Protein AF-A0A516GTL5-F1 (afdb_monomer)

Organism: NCBI:txid2594004

Sequence (194 aa):
MQDFNGARWYKCDLHLHTRASKCFQDREVTAQQWVDRAIEQGLDCVAVTDHNSPNGIEEIQEVAKETNLTIFPGVEITCDSSKIHLLVLFDPSKSATDVGDFLIQCEIKRDDFGAQEAKTDKSINEIADIAFKNQGIVIPAHIDEFNGLESIGNQNLIDFYKRVDINAVQVVHKAFYFMRMNLPMLILKQFYLI

Nearest PDB structures (foldseek):
  3e0f-assembly1_A  TM=6.309E-01  e=1.440E-07  Bifidobacterium adolescentis ATCC 15703
  3f2b-assembly1_A  TM=7.413E-01  e=2.075E-06  Geobacillus kaustophilus
  3f2d-assembly1_A  TM=7.183E-01  e=3.237E-06  Geobacillus kaustophilus
  2yb4-assembly1_A  TM=6.584E-01  e=9.087E-07  Chromobacterium violaceum
  4iqj-assembly1_C  TM=6.343E-01  e=1.209E-04  Thermus aquaticus

Structure (mmCIF, N/CA/C/O backbone):
data_AF-A0A516GTL5-F1
#
_entry.id   AF-A0A516GTL5-F1
#
loop_
_atom_site.group_PDB
_atom_site.id
_atom_site.type_symbol
_atom_site.label_atom_id
_atom_site.label_alt_id
_atom_site.label_comp_id
_atom_site.label_asym_id
_atom_site.label_entity_id
_atom_site.label_seq_id
_atom_site.pdbx_PDB_ins_code
_atom_site.Cartn_x
_atom_site.Cartn_y
_atom_site.Cartn_z
_atom_site.occupancy
_atom_site.B_iso_or_equiv
_atom_site.auth_seq_id
_atom_site.auth_comp_id
_atom_site.auth_asym_id
_atom_site.auth_atom_id
_atom_site.pdbx_PDB_model_num
ATOM 1 N N . MET A 1 1 ? -12.428 -12.134 22.834 1.00 46.34 1 MET A N 1
ATOM 2 C CA . MET A 1 1 ? -11.770 -12.995 21.829 1.00 46.34 1 MET A CA 1
ATOM 3 C C . MET A 1 1 ? -12.777 -14.048 21.413 1.00 46.34 1 MET A C 1
ATOM 5 O O . MET A 1 1 ? -13.337 -14.684 22.294 1.00 46.34 1 MET A O 1
ATOM 9 N N . GLN A 1 2 ? -13.111 -14.139 20.126 1.00 52.72 2 GLN A N 1
ATOM 10 C CA . GLN A 1 2 ? -13.977 -15.209 19.624 1.00 52.72 2 GLN A CA 1
ATOM 11 C C . GLN A 1 2 ? -13.113 -16.431 19.300 1.00 52.72 2 GLN A C 1
ATOM 13 O O . GLN A 1 2 ? -12.182 -16.324 18.505 1.00 52.72 2 GLN A O 1
ATOM 18 N N . ASP A 1 3 ? -13.434 -17.558 19.934 1.00 59.38 3 ASP A N 1
ATOM 19 C CA . ASP A 1 3 ? -12.828 -18.865 19.685 1.00 59.38 3 ASP A CA 1
ATOM 20 C C . ASP A 1 3 ? -13.405 -19.460 18.398 1.00 59.38 3 ASP A C 1
ATOM 22 O O . ASP A 1 3 ? -14.598 -19.761 18.316 1.00 59.38 3 ASP A O 1
ATOM 26 N N . PHE A 1 4 ? -12.561 -19.648 17.386 1.00 59.09 4 PHE A N 1
ATOM 27 C CA . PHE A 1 4 ? -12.933 -20.345 16.158 1.00 59.09 4 PHE A CA 1
ATOM 28 C C . PHE A 1 4 ? -12.124 -21.636 16.038 1.00 59.09 4 PHE A C 1
ATOM 30 O O . PHE A 1 4 ? -10.899 -21.619 16.127 1.00 59.09 4 PHE A O 1
ATOM 37 N N . ASN A 1 5 ? -12.805 -22.754 15.783 1.00 68.94 5 ASN A N 1
ATOM 38 C CA . ASN A 1 5 ? -12.166 -24.022 15.436 1.00 68.94 5 ASN A CA 1
ATOM 39 C C . ASN A 1 5 ? -12.103 -24.149 13.904 1.00 68.94 5 ASN A C 1
ATOM 41 O O . ASN A 1 5 ? -13.094 -24.524 13.281 1.00 68.94 5 ASN A O 1
ATOM 45 N N . GLY A 1 6 ? -10.950 -23.836 13.301 1.00 75.00 6 GLY A N 1
ATOM 46 C CA . GLY A 1 6 ? -10.690 -24.002 11.860 1.00 75.00 6 GLY A CA 1
ATOM 47 C C . GLY A 1 6 ? -10.387 -22.700 11.106 1.00 75.00 6 GLY A C 1
ATOM 48 O O . GLY A 1 6 ? -10.102 -21.670 11.711 1.00 75.00 6 GLY A O 1
ATOM 49 N N . ALA A 1 7 ? -10.418 -22.752 9.769 1.00 77.31 7 ALA A N 1
ATOM 50 C CA . ALA A 1 7 ? -10.183 -21.584 8.918 1.00 77.31 7 ALA A CA 1
ATOM 51 C C . ALA A 1 7 ? -11.380 -20.617 8.962 1.00 77.31 7 ALA A C 1
ATOM 53 O O . ALA A 1 7 ? -12.528 -21.029 8.779 1.00 77.31 7 ALA A O 1
ATOM 54 N N . ARG A 1 8 ? -11.107 -19.327 9.183 1.00 79.62 8 ARG A N 1
ATOM 55 C CA . ARG A 1 8 ? -12.101 -18.246 9.181 1.00 79.62 8 ARG A CA 1
ATOM 56 C C . ARG A 1 8 ? -12.054 -17.487 7.856 1.00 79.62 8 ARG A C 1
ATOM 58 O O . ARG A 1 8 ? -10.981 -17.228 7.319 1.00 79.62 8 ARG A O 1
ATOM 65 N N . TRP A 1 9 ? -13.226 -17.096 7.365 1.00 86.19 9 TRP A N 1
ATOM 66 C CA . TRP A 1 9 ? -13.344 -16.149 6.260 1.00 86.19 9 TRP A CA 1
ATOM 67 C C . TRP A 1 9 ? -13.173 -14.720 6.768 1.00 86.19 9 TRP A C 1
ATOM 69 O O . TRP A 1 9 ? -13.793 -14.344 7.763 1.00 86.19 9 TRP A O 1
ATOM 79 N N . TYR A 1 10 ? -12.364 -13.945 6.054 1.00 88.62 10 TYR A N 1
ATOM 80 C CA . TYR A 1 10 ? -12.193 -12.512 6.261 1.00 88.62 10 TYR A CA 1
ATOM 81 C C . TYR A 1 10 ? -12.671 -11.787 5.008 1.00 88.62 10 TYR A C 1
ATOM 83 O O . TYR A 1 10 ? -12.296 -12.150 3.889 1.00 88.62 10 TYR A O 1
ATOM 91 N N . LYS A 1 11 ? -13.521 -10.779 5.182 1.00 92.12 11 LYS A N 1
ATOM 92 C CA . LYS A 1 11 ? -13.906 -9.867 4.112 1.00 92.12 11 LYS A CA 1
ATOM 93 C C . LYS A 1 11 ? -12.907 -8.717 4.093 1.00 92.12 11 LYS A C 1
ATOM 95 O O . LYS A 1 11 ? -12.811 -7.991 5.078 1.00 92.12 11 LYS A O 1
ATOM 100 N N . CYS A 1 12 ? -12.194 -8.543 2.985 1.00 92.94 12 CYS A N 1
ATOM 101 C CA . CYS A 1 12 ? -11.156 -7.524 2.903 1.00 92.94 12 CYS A CA 1
ATOM 102 C C . CYS A 1 12 ? -11.203 -6.697 1.622 1.00 92.94 12 CYS A C 1
ATOM 104 O O . CYS A 1 12 ? -11.696 -7.170 0.595 1.00 92.94 12 CYS A O 1
ATOM 106 N N . ASP A 1 13 ? -10.659 -5.484 1.708 1.00 94.00 13 ASP A N 1
ATOM 107 C CA . ASP A 1 13 ? -10.325 -4.635 0.564 1.00 94.00 13 ASP A CA 1
ATOM 108 C C . ASP A 1 13 ? -8.869 -4.174 0.681 1.00 94.00 13 ASP A C 1
ATOM 110 O O . ASP A 1 13 ? -8.498 -3.458 1.608 1.00 94.00 13 ASP A O 1
ATOM 114 N N . LEU 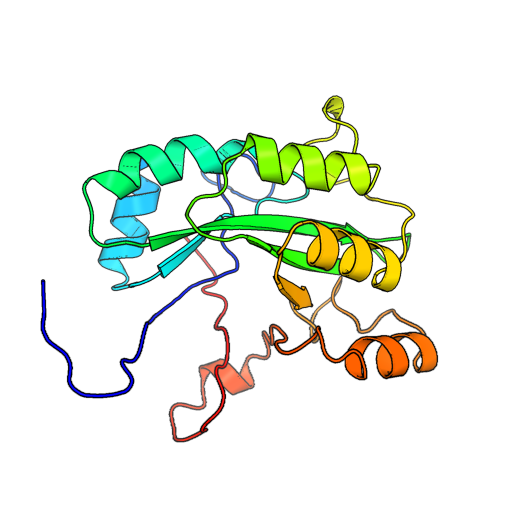A 1 14 ? -8.025 -4.651 -0.230 1.00 95.50 14 LEU A N 1
ATOM 115 C CA . LEU A 1 14 ? -6.578 -4.452 -0.166 1.00 95.50 14 LEU A CA 1
ATOM 116 C C . LEU A 1 14 ? -6.074 -3.381 -1.137 1.00 95.50 14 LEU A C 1
ATOM 118 O O . LEU A 1 14 ? -4.866 -3.261 -1.316 1.00 95.50 14 LEU A O 1
ATOM 122 N N . HIS A 1 15 ? -6.977 -2.646 -1.785 1.00 95.12 15 HIS A N 1
ATOM 123 C CA . HIS A 1 15 ? -6.612 -1.580 -2.707 1.00 95.12 15 HIS A CA 1
ATOM 124 C C . HIS A 1 15 ? -7.463 -0.337 -2.421 1.00 95.12 15 HIS A C 1
ATOM 126 O O . HIS A 1 15 ? -8.344 0.027 -3.201 1.00 95.12 15 HIS A O 1
ATOM 132 N N . LEU A 1 16 ? -7.181 0.324 -1.295 1.00 94.06 16 LEU A N 1
ATOM 133 C CA . LEU A 1 16 ? -7.853 1.554 -0.889 1.00 94.06 16 LEU A CA 1
ATOM 134 C C . LEU A 1 16 ? -6.876 2.719 -0.794 1.00 94.06 16 LEU A C 1
ATOM 136 O O . LEU A 1 16 ? -5.753 2.598 -0.310 1.00 94.06 16 LEU A O 1
ATOM 140 N N . HIS A 1 17 ? -7.353 3.876 -1.236 1.00 94.75 17 HIS A N 1
ATOM 141 C CA . HIS A 1 17 ? -6.602 5.122 -1.223 1.00 94.75 17 HIS A CA 1
ATOM 142 C C . HIS A 1 17 ? -7.139 6.030 -0.120 1.00 94.75 17 HIS A C 1
ATOM 144 O O . HIS A 1 17 ? -8.289 5.913 0.317 1.00 94.75 17 HIS A O 1
ATOM 150 N N . THR A 1 18 ? -6.301 6.956 0.315 1.00 94.50 18 THR A N 1
ATOM 151 C CA . THR A 1 18 ? -6.625 8.007 1.273 1.00 94.50 18 THR A CA 1
ATOM 152 C C . THR A 1 18 ? -6.392 9.370 0.633 1.00 94.50 18 THR A C 1
ATOM 154 O O . THR A 1 18 ? -6.030 9.515 -0.539 1.00 94.50 18 THR A O 1
ATOM 157 N N . ARG A 1 19 ? -6.542 10.422 1.433 1.00 92.75 19 ARG A N 1
ATOM 158 C CA . ARG A 1 19 ? -6.255 11.797 1.025 1.00 92.75 19 ARG A CA 1
ATOM 159 C C . ARG A 1 19 ? -4.794 12.044 0.673 1.00 92.75 19 ARG A C 1
ATOM 161 O O . ARG A 1 19 ? -4.519 13.068 0.044 1.00 92.75 19 ARG A O 1
ATOM 168 N N . ALA A 1 20 ? -3.884 11.146 1.043 1.00 90.25 20 ALA A N 1
ATOM 169 C CA . ALA A 1 20 ? -2.495 11.206 0.613 1.00 90.25 20 ALA A CA 1
ATOM 170 C C . ALA A 1 20 ? -2.329 10.944 -0.897 1.00 90.25 20 ALA A C 1
ATOM 172 O O . ALA A 1 20 ? -1.327 11.371 -1.473 1.00 90.25 20 ALA A O 1
ATOM 173 N N . SER A 1 21 ? -3.319 10.331 -1.558 1.00 86.62 21 SER A N 1
ATOM 174 C CA . SER A 1 21 ? -3.342 10.155 -3.012 1.00 86.62 21 SER A CA 1
ATOM 175 C C . SER A 1 21 ? -4.122 11.250 -3.731 1.00 86.62 21 SER A C 1
ATOM 177 O O . SER A 1 21 ? -5.218 11.658 -3.337 1.00 86.62 21 SER A O 1
ATOM 179 N N . LYS A 1 22 ? -3.607 11.716 -4.873 1.00 86.00 22 LYS A N 1
ATOM 180 C CA . LYS A 1 22 ? -4.284 12.746 -5.685 1.00 86.00 22 LYS A CA 1
ATOM 181 C C . LYS A 1 22 ? -5.595 12.282 -6.342 1.00 86.00 22 LYS A C 1
ATOM 183 O O . LYS A 1 22 ? -6.412 13.127 -6.694 1.00 86.00 22 LYS A O 1
ATOM 188 N N . CYS A 1 23 ? -5.824 10.980 -6.486 1.00 84.12 23 CYS A N 1
ATOM 189 C CA . CYS A 1 23 ? -7.079 10.440 -7.022 1.00 84.12 23 CYS A CA 1
ATOM 190 C C . CYS A 1 23 ? -8.247 10.511 -6.020 1.00 84.12 23 CYS A C 1
ATOM 192 O O . CYS A 1 23 ? -9.399 10.524 -6.448 1.00 84.12 23 CYS A O 1
ATOM 194 N N . PHE A 1 24 ? -7.967 10.600 -4.714 1.00 86.12 24 PHE A N 1
ATOM 195 C CA . PHE A 1 24 ? -8.997 10.654 -3.681 1.00 86.12 24 PHE A CA 1
ATOM 196 C C . PHE A 1 24 ? -9.741 11.989 -3.754 1.00 86.12 24 PHE A C 1
ATOM 198 O O . PHE A 1 24 ? -9.175 13.045 -3.469 1.00 86.12 24 PHE A O 1
ATOM 205 N N . GLN A 1 25 ? -10.989 11.961 -4.218 1.00 85.25 25 GLN A N 1
ATOM 206 C CA . GLN A 1 25 ? -11.707 13.182 -4.591 1.00 85.25 25 GLN A CA 1
ATOM 207 C C . GLN A 1 25 ? -12.101 14.016 -3.372 1.00 85.25 25 GLN A C 1
ATOM 209 O O . GLN A 1 25 ? -11.949 15.239 -3.392 1.00 85.25 25 GLN A O 1
ATOM 214 N N . ASP A 1 26 ? -12.577 13.360 -2.314 1.00 88.69 26 ASP A N 1
ATOM 215 C CA . ASP A 1 26 ? -13.060 14.042 -1.120 1.00 88.69 26 ASP A CA 1
ATOM 216 C C . ASP A 1 26 ? -11.901 14.413 -0.183 1.00 88.69 26 ASP A C 1
ATOM 218 O O . ASP A 1 26 ? -11.355 13.609 0.569 1.00 88.69 26 ASP A O 1
ATOM 222 N N . ARG A 1 27 ? -11.514 15.685 -0.226 1.00 89.69 27 ARG A N 1
ATOM 223 C CA . ARG A 1 27 ? -10.455 16.243 0.617 1.00 89.69 27 ARG A CA 1
ATOM 224 C C . ARG A 1 27 ? -10.954 16.690 1.981 1.00 89.69 27 ARG A C 1
ATOM 226 O O . ARG A 1 27 ? -10.229 17.424 2.630 1.00 89.69 27 ARG A O 1
ATOM 233 N N . GLU A 1 28 ? -12.130 16.283 2.437 1.00 92.62 28 GLU A N 1
ATOM 234 C CA . GLU A 1 28 ? -12.633 16.613 3.776 1.00 92.62 28 GLU A CA 1
ATOM 235 C C . GLU A 1 28 ? -12.853 15.367 4.649 1.00 92.62 28 GLU A C 1
ATOM 237 O O . GLU A 1 28 ? -12.979 15.495 5.866 1.00 92.62 28 GLU A O 1
ATOM 242 N N . VAL A 1 29 ? -12.760 14.159 4.076 1.00 93.62 29 VAL A N 1
ATOM 243 C CA . VAL A 1 29 ? -12.822 12.890 4.826 1.00 93.62 29 VAL A CA 1
ATOM 244 C C . VAL A 1 29 ? -11.750 12.844 5.914 1.00 93.62 29 VAL A C 1
ATOM 246 O O . VAL A 1 29 ? -10.567 13.053 5.662 1.00 93.62 29 VAL A O 1
ATOM 249 N N . THR A 1 30 ? -12.159 12.563 7.141 1.00 96.31 30 THR A N 1
ATOM 250 C CA . THR A 1 30 ? -11.252 12.319 8.268 1.00 96.31 30 THR A CA 1
ATOM 251 C C . THR A 1 30 ? -10.845 10.848 8.336 1.00 96.31 30 THR A C 1
ATOM 253 O O . THR A 1 30 ? -11.571 9.977 7.854 1.00 96.31 30 THR A O 1
ATOM 256 N N . ALA A 1 31 ? -9.725 10.549 9.000 1.00 96.81 31 ALA A N 1
ATOM 257 C CA . ALA A 1 31 ? -9.310 9.170 9.267 1.00 96.81 31 ALA A CA 1
ATOM 258 C C . ALA A 1 31 ? -10.416 8.349 9.964 1.00 96.81 31 ALA A C 1
ATOM 260 O O . ALA A 1 31 ? -10.672 7.208 9.586 1.00 96.81 31 ALA A O 1
ATOM 261 N N . GLN A 1 32 ? -11.146 8.964 10.904 1.00 97.56 32 GLN A N 1
ATOM 262 C CA . GLN A 1 32 ? -12.304 8.346 11.559 1.00 97.56 32 GLN A CA 1
ATOM 263 C C . GLN A 1 32 ? -13.410 7.983 10.577 1.00 97.56 32 GLN A C 1
ATOM 265 O O . GLN A 1 32 ? -13.845 6.840 10.563 1.00 97.56 32 GLN A O 1
ATOM 270 N N . GLN A 1 33 ? -13.821 8.909 9.711 1.00 97.31 33 GLN A N 1
ATOM 271 C CA . GLN A 1 33 ? -14.850 8.618 8.711 1.00 97.31 33 GLN A CA 1
ATOM 272 C C . GLN A 1 33 ? -14.412 7.523 7.732 1.00 97.31 33 GLN A C 1
ATOM 274 O O . GLN A 1 33 ? -15.238 6.713 7.320 1.00 97.31 33 GLN A O 1
ATOM 279 N N . TRP A 1 34 ? -13.128 7.477 7.370 1.00 97.31 34 TRP A N 1
ATOM 280 C CA . TRP A 1 34 ? -12.583 6.423 6.515 1.00 97.31 34 TRP A CA 1
ATOM 281 C C . TRP A 1 34 ? -12.673 5.046 7.199 1.00 97.31 34 TRP A C 1
ATOM 283 O O . TRP A 1 34 ? -13.181 4.093 6.605 1.00 97.31 34 TRP A O 1
ATOM 293 N N . VAL A 1 35 ? -12.256 4.949 8.469 1.00 97.88 35 VAL A N 1
ATOM 294 C CA . VAL A 1 35 ? -12.316 3.709 9.269 1.00 97.88 35 VAL A CA 1
ATOM 295 C C . VAL A 1 35 ? -13.762 3.280 9.523 1.00 97.88 35 VAL A C 1
ATOM 297 O O . VAL A 1 35 ? -14.110 2.122 9.285 1.00 97.88 35 VAL A O 1
ATOM 300 N N . ASP A 1 36 ? -14.623 4.211 9.935 1.00 96.69 36 ASP A N 1
ATOM 301 C CA . ASP A 1 36 ? -16.050 3.963 10.158 1.00 96.69 36 ASP A CA 1
ATOM 302 C C . ASP A 1 36 ? -16.694 3.416 8.887 1.00 96.69 36 ASP A C 1
ATOM 304 O O . ASP A 1 36 ? -17.429 2.429 8.930 1.00 96.69 36 ASP A O 1
ATOM 308 N N . ARG A 1 37 ? -16.351 3.989 7.728 1.00 95.88 37 ARG A N 1
ATOM 309 C CA . ARG A 1 37 ? -16.876 3.533 6.446 1.00 95.88 37 ARG A CA 1
ATOM 310 C C . ARG A 1 37 ? -16.462 2.098 6.126 1.00 95.88 37 ARG A C 1
ATOM 312 O O . ARG A 1 37 ? -17.302 1.318 5.674 1.00 95.88 37 ARG A O 1
ATOM 319 N N . ALA A 1 38 ? -15.208 1.726 6.371 1.00 95.88 38 ALA A N 1
ATOM 320 C CA . ALA A 1 38 ? -14.746 0.349 6.190 1.00 95.88 38 ALA A CA 1
ATOM 321 C C . ALA A 1 38 ? -15.500 -0.636 7.109 1.00 95.88 38 ALA A C 1
ATOM 323 O O . ALA A 1 38 ? -15.930 -1.706 6.661 1.00 95.88 38 ALA A O 1
ATOM 324 N N . ILE A 1 39 ? -15.746 -0.246 8.363 1.00 96.31 39 ILE A N 1
ATOM 325 C CA . ILE A 1 39 ? -16.520 -1.033 9.335 1.00 96.31 39 ILE A CA 1
ATOM 326 C C . ILE A 1 39 ? -17.990 -1.157 8.911 1.00 96.31 39 ILE A C 1
ATOM 328 O O . ILE A 1 39 ? -18.548 -2.253 8.953 1.00 96.31 39 ILE A O 1
ATOM 332 N N . GLU A 1 40 ? -18.619 -0.076 8.442 1.00 95.94 40 GLU A N 1
ATOM 333 C CA . GLU A 1 40 ? -19.986 -0.084 7.902 1.00 95.94 40 GLU A CA 1
ATOM 334 C C . GLU A 1 40 ? -20.134 -1.033 6.708 1.00 95.94 40 GLU A C 1
ATOM 336 O O . GLU A 1 40 ? -21.178 -1.665 6.532 1.00 95.94 40 GLU A O 1
ATOM 341 N N . GLN A 1 41 ? -19.088 -1.162 5.884 1.00 92.38 41 GLN A N 1
ATOM 342 C CA . GLN A 1 41 ? -19.047 -2.137 4.792 1.00 92.38 41 GLN A CA 1
ATOM 343 C C . GLN A 1 41 ? -18.840 -3.579 5.280 1.00 92.38 41 GLN A C 1
ATOM 345 O O . GLN A 1 41 ? -18.875 -4.512 4.468 1.00 92.38 41 GLN A O 1
ATOM 350 N N . GLY A 1 42 ? -18.662 -3.798 6.583 1.00 93.75 42 GLY A N 1
ATOM 351 C CA . GLY A 1 42 ? -18.441 -5.104 7.195 1.00 93.75 42 GLY A CA 1
ATOM 352 C C . GLY A 1 42 ? -17.097 -5.716 6.812 1.00 93.75 42 GLY A C 1
ATOM 353 O O . GLY A 1 42 ? -17.024 -6.934 6.659 1.00 93.75 42 GLY A O 1
ATOM 354 N N . LEU A 1 43 ? -16.080 -4.886 6.556 1.00 94.62 43 LEU A N 1
ATOM 355 C CA . LEU A 1 43 ? -14.722 -5.351 6.286 1.00 94.62 43 LEU A CA 1
ATOM 356 C C . LEU A 1 43 ? -14.065 -5.786 7.600 1.00 94.62 43 LEU A C 1
ATOM 358 O O . LEU A 1 43 ? -14.137 -5.080 8.603 1.00 94.62 43 LEU A O 1
ATOM 362 N N . ASP A 1 44 ? -13.429 -6.954 7.589 1.00 95.19 44 ASP A N 1
ATOM 363 C CA . ASP A 1 44 ? -12.588 -7.424 8.690 1.00 95.19 44 ASP A CA 1
ATOM 364 C C . ASP A 1 44 ? -11.162 -6.860 8.568 1.00 95.19 44 ASP A C 1
ATOM 366 O O . ASP A 1 44 ? -10.485 -6.638 9.574 1.00 95.19 44 ASP A O 1
ATOM 370 N N . CYS A 1 45 ? -10.690 -6.649 7.333 1.00 95.94 45 CYS A N 1
ATOM 371 C CA . CYS A 1 45 ? -9.357 -6.127 7.075 1.00 95.94 45 CYS A CA 1
ATOM 372 C C . CYS A 1 45 ? -9.276 -5.242 5.831 1.00 95.94 45 CYS A C 1
ATOM 374 O O . CYS A 1 45 ? -9.982 -5.464 4.851 1.00 95.94 45 CYS A O 1
ATOM 376 N N . VAL A 1 46 ? -8.408 -4.237 5.861 1.00 97.62 46 VAL A N 1
ATOM 377 C CA . VAL A 1 46 ? -8.169 -3.341 4.725 1.00 97.62 46 VAL A CA 1
ATOM 378 C C . VAL A 1 46 ? -6.694 -3.033 4.566 1.00 97.62 46 VAL A C 1
ATOM 380 O O . VAL A 1 46 ? -5.952 -3.131 5.539 1.00 97.62 46 VAL A O 1
ATOM 383 N N . ALA A 1 47 ? -6.271 -2.633 3.369 1.00 98.06 47 ALA A N 1
ATOM 384 C CA . ALA A 1 47 ? -4.945 -2.064 3.164 1.00 98.06 47 ALA A CA 1
ATOM 385 C C . ALA A 1 47 ? -5.013 -0.601 2.730 1.00 98.06 47 ALA A C 1
ATOM 387 O O . ALA A 1 47 ? -5.812 -0.245 1.865 1.00 98.06 47 ALA A O 1
ATOM 388 N N . VAL A 1 48 ? -4.143 0.226 3.310 1.00 98.06 48 VAL A N 1
ATOM 389 C CA . VAL A 1 48 ? -3.885 1.586 2.824 1.00 98.06 48 VAL A CA 1
ATOM 390 C C . VAL A 1 48 ? -2.802 1.484 1.759 1.00 98.06 48 VAL A C 1
ATOM 392 O O . VAL A 1 48 ? -1.674 1.121 2.076 1.00 98.06 48 VAL A O 1
ATOM 395 N N . THR A 1 49 ? -3.145 1.763 0.503 1.00 97.19 49 THR A N 1
ATOM 396 C CA . THR A 1 49 ? -2.265 1.589 -0.663 1.00 97.19 49 THR A CA 1
ATOM 397 C C . THR A 1 49 ? -2.251 2.842 -1.526 1.00 97.19 49 THR A C 1
ATOM 399 O O . THR A 1 49 ? -2.558 2.803 -2.715 1.00 97.19 49 THR A O 1
ATOM 402 N N . ASP A 1 50 ? -1.924 3.976 -0.915 1.00 96.38 50 ASP A N 1
ATOM 403 C CA . ASP A 1 50 ? -1.792 5.238 -1.634 1.00 96.38 50 ASP A CA 1
ATOM 404 C C . ASP A 1 50 ? -0.716 5.169 -2.731 1.00 96.38 50 ASP A C 1
ATOM 406 O O . ASP A 1 50 ? 0.262 4.427 -2.619 1.00 96.38 50 ASP A O 1
ATOM 410 N N . HIS A 1 51 ? -0.866 5.973 -3.786 1.00 94.12 51 HIS A N 1
ATOM 411 C CA . HIS A 1 51 ? 0.117 6.040 -4.868 1.00 94.12 51 HIS A CA 1
ATOM 412 C C . HIS A 1 51 ? 1.462 6.563 -4.358 1.00 94.12 51 HIS A C 1
ATOM 414 O O . HIS A 1 51 ? 1.582 7.741 -4.004 1.00 94.12 51 HIS A O 1
ATOM 420 N N . ASN A 1 52 ? 2.487 5.707 -4.373 1.00 95.38 52 ASN A N 1
ATOM 421 C CA . ASN A 1 52 ? 3.868 6.048 -4.013 1.00 95.38 52 ASN A CA 1
ATOM 422 C C . ASN A 1 52 ? 3.988 6.845 -2.694 1.00 95.38 52 ASN A C 1
ATOM 424 O O . ASN A 1 52 ? 4.827 7.738 -2.591 1.00 95.38 52 ASN A O 1
ATOM 428 N N . SER A 1 53 ? 3.120 6.596 -1.709 1.00 96.50 53 SER A N 1
ATOM 429 C CA . SER A 1 53 ? 3.039 7.414 -0.496 1.00 96.50 53 SER A CA 1
ATOM 430 C C . SER A 1 53 ? 2.704 6.577 0.732 1.00 96.50 53 SER A C 1
ATOM 432 O O . SER A 1 53 ? 1.741 5.818 0.690 1.00 96.50 53 SER A O 1
ATOM 434 N N . PRO A 1 54 ? 3.425 6.753 1.852 1.00 97.31 54 PRO A N 1
ATOM 435 C CA . PRO A 1 54 ? 3.056 6.153 3.128 1.00 97.31 54 PRO A CA 1
ATOM 436 C C . PRO A 1 54 ? 2.162 7.072 3.982 1.00 97.31 54 PRO A C 1
ATOM 438 O O . PRO A 1 54 ? 1.783 6.710 5.093 1.00 97.31 54 PRO A O 1
ATOM 441 N N . ASN A 1 55 ? 1.861 8.290 3.518 1.00 96.19 55 ASN A N 1
ATOM 442 C CA . ASN A 1 55 ? 1.427 9.381 4.398 1.00 96.19 55 ASN A CA 1
ATOM 443 C C . ASN A 1 55 ? 0.033 9.184 5.020 1.00 96.19 55 ASN A C 1
ATOM 445 O O . ASN A 1 55 ? -0.236 9.775 6.060 1.00 96.19 55 ASN A O 1
ATOM 449 N N . GLY A 1 56 ? -0.839 8.375 4.410 1.00 95.62 56 GLY A N 1
ATOM 450 C CA . GLY A 1 56 ? -2.164 8.061 4.957 1.00 95.62 56 GLY A CA 1
ATOM 451 C C . GLY A 1 56 ? -2.168 6.928 5.988 1.00 95.62 56 GLY A C 1
ATOM 452 O O . GLY A 1 56 ? -3.183 6.682 6.629 1.00 95.62 56 GLY A O 1
ATOM 453 N N . ILE A 1 57 ? -1.054 6.209 6.154 1.00 98.31 57 ILE A N 1
ATOM 454 C CA . ILE A 1 57 ? -1.015 4.963 6.931 1.00 98.31 57 ILE A CA 1
ATOM 455 C C . ILE A 1 57 ? -1.182 5.231 8.430 1.00 98.31 57 ILE A C 1
ATOM 457 O O . ILE A 1 57 ? -2.047 4.633 9.067 1.00 98.31 57 ILE A O 1
ATOM 461 N N . GLU A 1 58 ? -0.363 6.129 8.984 1.00 97.94 58 GLU A N 1
ATOM 462 C CA . GLU A 1 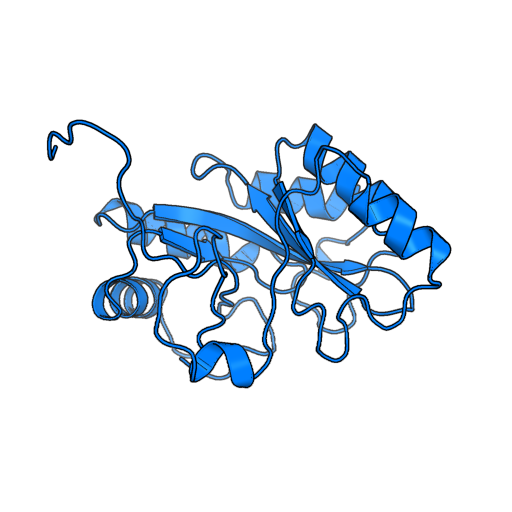58 ? -0.245 6.320 10.437 1.00 97.94 58 GLU A CA 1
ATOM 463 C C . GLU A 1 58 ? -1.574 6.779 11.060 1.00 97.94 58 GLU A C 1
ATOM 465 O O . GLU A 1 58 ? -2.013 6.228 12.067 1.00 97.94 58 GLU A O 1
ATOM 470 N N . GLU A 1 59 ? -2.255 7.747 10.433 1.00 97.19 59 GLU A N 1
ATOM 471 C CA . GLU A 1 59 ? -3.524 8.279 10.948 1.00 97.19 59 GLU A CA 1
ATOM 472 C C . GLU A 1 59 ? -4.651 7.237 10.925 1.00 97.19 59 GLU A C 1
ATOM 474 O O . GLU A 1 59 ? -5.442 7.158 11.865 1.00 97.19 59 GLU A O 1
ATOM 479 N N . ILE A 1 60 ? -4.704 6.403 9.881 1.00 98.31 60 ILE A N 1
ATOM 480 C CA . ILE A 1 60 ? -5.710 5.348 9.743 1.00 98.31 60 ILE A CA 1
ATOM 481 C C . ILE A 1 60 ? -5.436 4.217 10.735 1.00 98.31 60 ILE A C 1
ATOM 483 O O . ILE A 1 60 ? -6.364 3.746 11.395 1.00 98.31 60 ILE A O 1
ATOM 487 N N . GLN A 1 61 ? -4.173 3.803 10.880 1.00 98.19 61 GLN A N 1
ATOM 488 C CA . GLN A 1 61 ? -3.779 2.802 11.870 1.00 98.19 61 GLN A CA 1
ATOM 489 C C . GLN A 1 61 ? -4.107 3.265 13.291 1.00 98.19 61 GLN A C 1
ATOM 491 O O . GLN A 1 61 ? -4.648 2.475 14.061 1.00 98.19 61 GLN A O 1
ATOM 496 N N . GLU A 1 62 ? -3.818 4.524 13.637 1.00 98.06 62 GLU A N 1
ATOM 497 C CA . GLU A 1 62 ? -4.090 5.064 14.971 1.00 98.06 62 GLU A CA 1
ATOM 498 C C . GLU A 1 62 ? -5.577 4.996 15.318 1.00 98.06 62 GLU A C 1
ATOM 500 O O . GLU A 1 62 ? -5.940 4.477 16.371 1.00 98.06 62 GLU A O 1
ATOM 505 N N . VAL A 1 63 ? -6.448 5.448 14.413 1.00 97.75 63 VAL A N 1
ATOM 506 C CA . VAL A 1 63 ? -7.896 5.421 14.647 1.00 97.75 63 VAL A CA 1
ATOM 507 C C . VAL A 1 63 ? -8.444 3.991 14.701 1.00 97.75 63 VAL A C 1
ATOM 509 O O . VAL A 1 63 ? -9.330 3.687 15.501 1.00 97.75 63 VAL A O 1
ATOM 512 N N . ALA A 1 64 ? -7.902 3.081 13.890 1.00 97.62 64 ALA A N 1
ATOM 513 C CA . ALA A 1 64 ? -8.363 1.699 13.848 1.00 97.62 64 ALA A CA 1
ATOM 514 C C . ALA A 1 64 ? -8.008 0.879 15.104 1.00 97.62 64 ALA A C 1
ATOM 516 O O . ALA A 1 64 ? -8.662 -0.142 15.333 1.00 97.62 64 ALA A O 1
ATOM 517 N N . LYS A 1 65 ? -7.043 1.313 15.938 1.00 96.50 65 LYS A N 1
ATOM 518 C CA . LYS A 1 65 ? -6.632 0.616 17.182 1.00 96.50 65 LYS A CA 1
ATOM 519 C C . LYS A 1 65 ? -7.787 0.359 18.149 1.00 96.50 65 LYS A C 1
ATOM 521 O O . LYS A 1 65 ? -7.792 -0.661 18.832 1.00 96.50 65 LYS A O 1
ATOM 526 N N . GLU A 1 66 ? -8.775 1.250 18.174 1.00 93.81 66 GLU A N 1
ATOM 527 C CA . GLU A 1 66 ? -9.960 1.148 19.038 1.00 93.81 66 GLU A CA 1
ATOM 528 C C . GLU A 1 66 ? -11.091 0.308 18.411 1.00 93.81 66 GLU A C 1
ATOM 530 O O . GLU A 1 66 ? -12.224 0.285 18.897 1.00 93.81 66 GLU A O 1
ATOM 535 N N . THR A 1 67 ? -10.807 -0.391 17.310 1.00 96.56 67 THR A N 1
ATOM 536 C CA . THR A 1 67 ? -11.782 -1.153 16.524 1.00 96.56 67 THR A CA 1
ATOM 537 C C . THR A 1 67 ? -11.312 -2.595 16.299 1.00 96.56 67 THR A C 1
ATOM 539 O O . THR A 1 67 ? -10.206 -2.978 16.665 1.00 96.56 67 THR A O 1
ATOM 542 N N . ASN A 1 68 ? -12.157 -3.425 15.677 1.00 95.75 68 ASN A N 1
ATOM 543 C CA . ASN A 1 68 ? -11.760 -4.770 15.234 1.00 95.75 68 ASN A CA 1
ATOM 544 C C . ASN A 1 68 ? -11.261 -4.803 13.776 1.00 95.75 68 ASN A C 1
ATOM 546 O O . ASN A 1 68 ? -11.005 -5.889 13.255 1.00 95.75 68 ASN A O 1
ATOM 550 N N . LEU A 1 69 ? -11.169 -3.650 13.103 1.00 97.44 69 LEU A N 1
ATOM 551 C CA . LEU A 1 69 ? -10.710 -3.558 11.721 1.00 97.44 69 LEU A CA 1
ATOM 552 C C . LEU A 1 69 ? -9.182 -3.661 11.682 1.00 97.44 69 LEU A C 1
ATOM 554 O O . LEU A 1 69 ? -8.481 -2.837 12.263 1.00 97.44 69 LEU A O 1
ATOM 558 N N . THR A 1 70 ? -8.655 -4.659 10.975 1.00 98.00 70 THR A N 1
ATOM 559 C CA . THR A 1 70 ? -7.202 -4.785 10.777 1.00 98.00 70 THR A CA 1
ATOM 560 C C . THR A 1 70 ? -6.747 -3.915 9.609 1.00 98.00 70 THR A C 1
ATOM 562 O O . THR A 1 70 ? -7.278 -4.049 8.507 1.00 98.00 70 THR A O 1
ATOM 565 N N . ILE A 1 71 ? -5.738 -3.071 9.831 1.00 98.31 71 ILE A N 1
ATOM 566 C CA . ILE A 1 71 ? -5.132 -2.232 8.791 1.00 98.31 71 ILE A CA 1
ATOM 567 C C . ILE A 1 71 ? -3.788 -2.827 8.373 1.00 98.31 71 ILE A C 1
ATOM 569 O O . ILE A 1 71 ? -2.876 -2.951 9.189 1.00 98.31 71 ILE A O 1
ATOM 573 N N . PHE A 1 72 ? -3.658 -3.157 7.093 1.00 98.44 72 PHE A N 1
ATOM 574 C CA . PHE A 1 72 ? -2.394 -3.497 6.459 1.00 98.44 72 PHE A CA 1
ATOM 575 C C . PHE A 1 72 ? -1.757 -2.221 5.887 1.00 98.44 72 PHE A C 1
ATOM 577 O O . PHE A 1 72 ? -2.334 -1.595 4.992 1.00 98.44 72 PHE A O 1
ATOM 584 N N . PRO A 1 73 ? -0.584 -1.801 6.382 1.00 98.50 73 PRO A N 1
ATOM 585 C CA . PRO A 1 73 ? 0.185 -0.742 5.745 1.00 98.50 73 PRO A CA 1
ATOM 586 C C . PRO A 1 73 ? 0.681 -1.229 4.379 1.00 98.50 73 PRO A C 1
ATOM 588 O O . PRO A 1 73 ? 1.159 -2.357 4.244 1.00 98.50 73 PRO A O 1
ATOM 591 N N . GLY A 1 74 ? 0.576 -0.391 3.355 1.00 98.19 74 GLY A N 1
ATOM 592 C CA . GLY A 1 74 ? 0.986 -0.751 2.007 1.00 98.19 74 GLY A CA 1
ATOM 593 C C . GLY A 1 74 ? 1.172 0.454 1.101 1.00 98.19 74 GLY A C 1
ATOM 594 O O . GLY A 1 74 ? 1.153 1.602 1.539 1.00 98.19 74 GLY A O 1
ATOM 595 N N . VAL A 1 75 ? 1.397 0.183 -0.179 1.00 97.69 75 VAL A N 1
ATOM 596 C CA . VAL A 1 75 ? 1.537 1.214 -1.209 1.00 97.69 75 VAL A CA 1
ATOM 597 C C . VAL A 1 75 ? 1.149 0.655 -2.572 1.00 97.69 75 VAL A C 1
ATOM 599 O O . VAL A 1 75 ? 1.418 -0.513 -2.856 1.00 97.69 75 VAL A O 1
ATOM 602 N N . GLU A 1 76 ? 0.547 1.483 -3.422 1.00 96.19 76 GLU A N 1
ATOM 603 C CA . GLU A 1 76 ? 0.480 1.222 -4.860 1.00 96.19 76 GLU A CA 1
ATOM 604 C C . GLU A 1 76 ? 1.682 1.910 -5.519 1.00 96.19 76 GLU A C 1
ATOM 606 O O . GLU A 1 76 ? 1.709 3.135 -5.677 1.00 96.19 76 GLU A O 1
ATOM 611 N N . ILE A 1 77 ? 2.721 1.136 -5.841 1.00 95.06 77 ILE A N 1
ATOM 612 C CA . ILE A 1 77 ? 3.943 1.661 -6.456 1.00 95.06 77 ILE A CA 1
ATOM 613 C C . ILE A 1 77 ? 3.825 1.661 -7.981 1.00 95.06 77 ILE A C 1
ATOM 615 O O . ILE A 1 77 ? 3.422 0.663 -8.581 1.00 95.06 77 ILE A O 1
ATOM 619 N N . THR A 1 78 ? 4.207 2.774 -8.610 1.00 92.06 78 THR A N 1
ATOM 620 C CA . THR A 1 78 ? 4.248 2.914 -10.074 1.00 92.06 78 THR A CA 1
ATOM 621 C C . THR A 1 78 ? 5.634 2.556 -10.611 1.00 92.06 78 THR A C 1
ATOM 623 O O . THR A 1 78 ? 6.615 3.258 -10.355 1.00 92.06 78 THR A O 1
ATOM 626 N N . CYS A 1 79 ? 5.712 1.477 -11.385 1.00 87.75 79 CYS A N 1
ATOM 627 C CA . CYS A 1 79 ? 6.936 0.907 -11.939 1.00 87.75 79 CYS A CA 1
ATOM 628 C C . CYS A 1 79 ? 7.132 1.252 -13.422 1.00 87.75 79 CYS A C 1
ATOM 630 O O . CYS A 1 79 ? 6.212 1.097 -14.229 1.00 87.75 79 CYS A O 1
ATOM 632 N N . ASP A 1 80 ? 8.374 1.604 -13.770 1.00 75.88 80 ASP A N 1
ATOM 633 C CA . ASP A 1 80 ? 8.911 1.742 -15.128 1.00 75.88 80 ASP A CA 1
ATOM 634 C C . ASP A 1 80 ? 8.146 2.754 -16.027 1.00 75.88 80 ASP A C 1
ATOM 636 O O . ASP A 1 80 ? 7.134 3.369 -15.686 1.00 75.88 80 ASP A O 1
ATOM 640 N N . SER A 1 81 ? 8.680 3.007 -17.219 1.00 61.50 81 SER A N 1
ATOM 641 C CA . SER A 1 81 ? 8.052 3.713 -18.338 1.00 61.50 81 SER A CA 1
ATOM 642 C C . SER A 1 81 ? 6.684 3.161 -18.744 1.00 61.50 81 SER A C 1
ATOM 644 O O . SER A 1 81 ? 5.862 3.916 -19.263 1.00 61.50 81 SER A O 1
ATOM 646 N N . SER A 1 82 ? 6.428 1.885 -18.462 1.00 63.78 82 SER A N 1
ATOM 647 C CA . SER A 1 82 ? 5.160 1.201 -18.700 1.00 63.78 82 SER A CA 1
ATOM 648 C C . SER A 1 82 ? 4.056 1.563 -17.688 1.00 63.78 82 SER A C 1
ATOM 650 O O . SER A 1 82 ? 2.911 1.172 -17.912 1.00 63.78 82 SER A O 1
ATOM 652 N N . LYS A 1 83 ? 4.375 2.350 -16.638 1.00 74.12 83 LYS A N 1
ATOM 653 C CA . LYS A 1 83 ? 3.461 2.826 -15.575 1.00 74.12 83 LYS A CA 1
ATOM 654 C C . LYS A 1 83 ? 2.664 1.696 -14.920 1.00 74.12 83 LYS A C 1
ATOM 656 O O . LYS A 1 83 ? 1.475 1.825 -14.661 1.00 74.12 83 LYS A O 1
ATOM 661 N N . ILE A 1 84 ? 3.332 0.587 -14.645 1.00 84.88 84 ILE A N 1
ATOM 662 C CA . ILE A 1 84 ? 2.701 -0.611 -14.091 1.00 84.88 84 ILE A CA 1
ATOM 663 C C . ILE A 1 84 ? 2.518 -0.448 -12.600 1.00 84.88 84 ILE A C 1
ATOM 665 O O . ILE A 1 84 ? 3.440 -0.005 -11.920 1.00 84.88 84 ILE A O 1
ATOM 669 N N . HIS A 1 85 ? 1.358 -0.824 -12.080 1.00 90.69 85 HIS A N 1
ATOM 670 C CA . HIS A 1 85 ? 1.098 -0.727 -10.652 1.00 90.69 85 HIS A CA 1
ATOM 671 C C . HIS A 1 85 ? 1.251 -2.074 -9.946 1.00 90.69 85 HIS A C 1
ATOM 673 O O . HIS A 1 85 ? 0.690 -3.098 -10.347 1.00 90.69 85 HIS A O 1
ATOM 679 N N . LEU A 1 86 ? 2.005 -2.060 -8.851 1.00 92.88 86 LEU A N 1
ATOM 680 C CA . LEU A 1 86 ? 2.083 -3.165 -7.905 1.00 92.88 86 LEU A CA 1
ATOM 681 C C . LEU A 1 86 ? 1.559 -2.683 -6.556 1.00 92.88 86 LEU A C 1
ATOM 683 O O . LEU A 1 86 ? 1.990 -1.644 -6.059 1.00 92.88 86 LEU A O 1
ATOM 687 N N . LEU A 1 87 ? 0.674 -3.455 -5.937 1.00 96.06 87 LEU A N 1
ATOM 688 C CA . LEU A 1 87 ? 0.394 -3.300 -4.517 1.00 96.06 87 LEU A CA 1
ATOM 689 C C . LEU A 1 87 ? 1.484 -4.027 -3.743 1.00 96.06 87 LEU A C 1
ATOM 691 O O . LEU A 1 87 ? 1.784 -5.192 -4.021 1.00 96.06 87 LEU A O 1
ATOM 695 N N . VAL A 1 88 ? 2.058 -3.349 -2.758 1.00 97.38 88 VAL A N 1
ATOM 696 C CA . VAL A 1 88 ? 2.975 -3.959 -1.798 1.00 97.38 88 VAL A CA 1
ATOM 697 C C . VAL A 1 88 ? 2.384 -3.786 -0.414 1.00 97.38 88 VAL A C 1
ATOM 699 O O . VAL A 1 88 ? 2.195 -2.660 0.038 1.00 97.38 88 VAL A O 1
ATOM 702 N N . LEU A 1 89 ? 2.056 -4.904 0.228 1.00 98.00 89 LEU A N 1
ATOM 703 C CA . LEU A 1 89 ? 1.423 -4.943 1.542 1.00 98.00 89 LEU A CA 1
ATOM 704 C C . LEU A 1 89 ? 2.408 -5.457 2.579 1.00 98.00 89 LEU A C 1
ATOM 706 O O . LEU A 1 89 ? 3.139 -6.415 2.326 1.00 98.00 89 LEU A O 1
ATOM 710 N N . PHE A 1 90 ? 2.388 -4.862 3.760 1.00 98.31 90 PHE A N 1
ATOM 711 C CA . PHE A 1 90 ? 3.252 -5.226 4.869 1.00 98.31 90 PHE A CA 1
ATOM 712 C C . PHE A 1 90 ? 2.429 -5.689 6.069 1.00 98.31 90 PHE A C 1
ATOM 714 O O . PHE A 1 90 ? 1.223 -5.458 6.146 1.00 98.31 90 PHE A O 1
ATOM 721 N N . ASP A 1 91 ? 3.090 -6.368 7.006 1.00 97.94 91 ASP A N 1
ATOM 722 C CA . ASP A 1 91 ? 2.465 -6.816 8.249 1.00 97.94 91 ASP A CA 1
ATOM 723 C C . ASP A 1 91 ? 1.804 -5.638 9.003 1.00 97.94 91 ASP A C 1
ATOM 725 O O . ASP A 1 91 ? 2.386 -4.551 9.026 1.00 97.94 91 ASP A O 1
ATOM 729 N N . PRO A 1 92 ? 0.636 -5.820 9.654 1.00 97.94 92 PRO A N 1
ATOM 730 C CA . PRO A 1 92 ? -0.044 -4.753 10.394 1.00 97.94 92 PRO A CA 1
ATOM 731 C C . PRO A 1 92 ? 0.806 -4.064 11.471 1.00 97.94 92 PRO A C 1
ATOM 733 O O . PRO A 1 92 ? 0.489 -2.945 11.866 1.00 97.94 92 PRO A O 1
ATOM 736 N N . SER A 1 93 ? 1.878 -4.705 11.953 1.00 97.31 93 SER A N 1
ATOM 737 C CA . SER A 1 93 ? 2.828 -4.105 12.900 1.00 97.31 93 SER A CA 1
ATOM 738 C C . SER A 1 93 ? 3.792 -3.088 12.278 1.00 97.31 93 SER A C 1
ATOM 740 O O . SER A 1 93 ? 4.498 -2.396 13.013 1.00 97.31 93 SER A O 1
ATOM 742 N N . LYS A 1 94 ? 3.854 -2.994 10.946 1.00 98.31 94 LYS A N 1
ATOM 743 C CA . LYS A 1 94 ? 4.718 -2.054 10.230 1.00 98.31 94 LYS A CA 1
ATOM 744 C C . LYS A 1 94 ? 4.145 -0.638 10.261 1.00 98.31 94 LYS A C 1
ATOM 746 O O . LYS A 1 94 ? 2.933 -0.436 10.281 1.00 98.31 94 LYS A O 1
ATOM 751 N N . SER A 1 95 ? 5.045 0.338 10.275 1.00 97.94 95 SER A N 1
ATOM 752 C CA . SER A 1 95 ? 4.715 1.763 10.352 1.00 97.94 95 SER A CA 1
ATOM 753 C C . SER A 1 95 ? 4.750 2.437 8.981 1.00 97.94 95 SER A C 1
ATOM 755 O O . SER A 1 95 ? 5.322 1.909 8.022 1.00 97.94 95 SER A O 1
ATOM 757 N N . ALA A 1 96 ? 4.243 3.671 8.904 1.00 98.00 96 ALA A N 1
ATOM 758 C CA . ALA A 1 96 ? 4.442 4.525 7.732 1.00 98.00 96 ALA A CA 1
ATOM 759 C C . ALA A 1 96 ? 5.937 4.737 7.403 1.00 98.00 96 ALA A C 1
ATOM 761 O O . ALA A 1 96 ? 6.307 4.887 6.238 1.00 98.00 96 ALA A O 1
ATOM 762 N N . THR A 1 97 ? 6.815 4.700 8.414 1.00 98.19 97 THR A N 1
ATOM 763 C CA . TH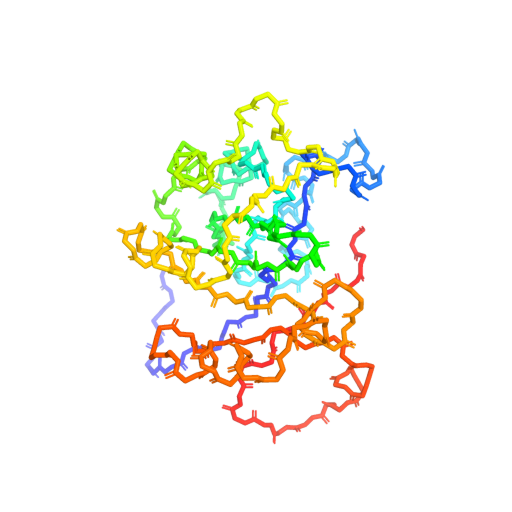R A 1 97 ? 8.269 4.822 8.215 1.00 98.19 97 THR A CA 1
ATOM 764 C C . THR A 1 97 ? 8.838 3.603 7.493 1.00 98.19 97 THR A C 1
ATOM 766 O O . THR A 1 97 ? 9.602 3.778 6.549 1.00 98.19 97 THR A O 1
ATOM 769 N N . ASP A 1 98 ? 8.424 2.385 7.862 1.00 98.50 98 ASP A N 1
ATOM 770 C CA . ASP A 1 98 ? 8.864 1.161 7.177 1.00 98.50 98 ASP A CA 1
ATOM 771 C C . ASP A 1 98 ? 8.481 1.185 5.686 1.00 98.50 98 ASP A C 1
ATOM 773 O O . ASP A 1 98 ? 9.299 0.863 4.822 1.00 98.50 98 ASP A O 1
ATOM 777 N N . VAL A 1 99 ? 7.249 1.609 5.374 1.00 98.50 99 VAL A N 1
ATOM 778 C CA . VAL A 1 99 ? 6.771 1.735 3.985 1.00 98.50 99 VAL A CA 1
ATOM 779 C C . VAL A 1 99 ? 7.513 2.851 3.242 1.00 98.50 99 VAL A C 1
ATOM 781 O O . VAL A 1 99 ? 7.883 2.688 2.078 1.00 98.50 99 VAL A O 1
ATOM 784 N N . GLY A 1 100 ? 7.794 3.970 3.912 1.00 98.12 100 GLY A N 1
ATOM 785 C CA . GLY A 1 100 ? 8.614 5.048 3.362 1.00 98.12 100 GLY A CA 1
ATOM 786 C C . GLY A 1 100 ? 10.043 4.603 3.035 1.00 98.12 100 GLY A C 1
ATOM 787 O O . GLY A 1 100 ? 10.560 4.931 1.967 1.00 98.12 100 GLY A O 1
ATOM 788 N N . ASP A 1 101 ? 10.675 3.817 3.905 1.00 98.31 101 ASP A N 1
ATOM 789 C CA . ASP A 1 101 ? 12.017 3.275 3.678 1.00 98.31 101 ASP A CA 1
ATOM 790 C C . ASP A 1 101 ? 12.033 2.252 2.534 1.00 98.31 101 ASP A C 1
ATOM 792 O O . ASP A 1 101 ? 12.977 2.233 1.737 1.00 98.31 101 ASP A O 1
ATOM 796 N N . PHE A 1 102 ? 10.974 1.449 2.393 1.00 98.44 102 PHE A N 1
ATOM 797 C CA . PHE A 1 102 ? 10.768 0.602 1.218 1.00 98.44 102 PHE A CA 1
ATOM 798 C C . PHE A 1 102 ? 10.703 1.431 -0.075 1.00 98.44 102 PHE A C 1
ATOM 800 O O . PHE A 1 102 ? 11.412 1.125 -1.036 1.00 98.44 102 PHE A O 1
ATOM 807 N N . LEU A 1 103 ? 9.917 2.511 -0.101 1.00 97.94 103 LEU A N 1
ATOM 808 C CA . LEU A 1 103 ? 9.802 3.388 -1.273 1.00 97.94 103 LEU A CA 1
ATOM 809 C C . LEU A 1 103 ? 11.141 4.031 -1.658 1.00 97.94 103 LEU A C 1
ATOM 811 O O . LEU A 1 103 ? 11.471 4.107 -2.841 1.00 97.94 103 LEU A O 1
ATOM 815 N N . ILE A 1 104 ? 11.951 4.419 -0.671 1.00 97.56 104 ILE A N 1
ATOM 816 C CA . ILE A 1 104 ? 13.294 4.971 -0.898 1.00 97.56 104 ILE A CA 1
ATOM 817 C C . ILE A 1 104 ? 14.237 3.917 -1.486 1.00 97.56 104 ILE A C 1
ATOM 819 O O . ILE A 1 104 ? 14.986 4.223 -2.414 1.00 97.56 104 ILE A O 1
ATOM 823 N N . GLN A 1 105 ? 14.194 2.669 -1.001 1.00 97.69 105 GLN A N 1
ATOM 824 C CA . GLN A 1 105 ? 14.940 1.554 -1.610 1.00 97.69 105 GLN A CA 1
ATOM 825 C C . GLN A 1 105 ? 14.500 1.303 -3.060 1.00 97.69 105 GLN A C 1
ATOM 827 O O . GLN A 1 105 ? 15.308 0.895 -3.896 1.00 97.69 105 GLN A O 1
ATOM 832 N N . CYS A 1 106 ? 13.235 1.594 -3.362 1.00 96.62 106 CYS A N 1
ATOM 833 C CA . CYS A 1 106 ? 12.682 1.571 -4.708 1.00 96.62 106 CYS A CA 1
ATOM 834 C C . CYS A 1 106 ? 12.996 2.837 -5.522 1.00 96.62 106 CYS A C 1
ATOM 836 O O . CYS A 1 106 ? 12.472 2.973 -6.617 1.00 96.62 106 CYS A O 1
ATOM 838 N N . GLU A 1 107 ? 13.847 3.746 -5.040 1.00 95.94 107 GLU A N 1
ATOM 839 C CA . GLU A 1 107 ? 14.242 4.996 -5.716 1.00 95.94 107 GLU A CA 1
ATOM 840 C C . GLU A 1 107 ? 13.113 6.026 -5.902 1.00 95.94 107 GLU A C 1
ATOM 842 O O . GLU A 1 107 ? 13.266 6.986 -6.657 1.00 95.94 107 GLU A O 1
ATOM 847 N N . ILE A 1 108 ? 12.017 5.902 -5.148 1.00 95.19 108 ILE A N 1
ATOM 848 C CA . ILE A 1 108 ? 11.040 6.984 -4.999 1.00 95.19 108 ILE A CA 1
ATOM 849 C C . ILE A 1 108 ? 11.579 7.979 -3.967 1.00 95.19 108 ILE A C 1
ATOM 851 O O . ILE A 1 108 ? 11.857 7.630 -2.816 1.00 95.19 108 ILE A O 1
ATOM 855 N N . LYS A 1 109 ? 11.734 9.243 -4.364 1.00 93.06 109 LYS A N 1
ATOM 856 C CA . LYS A 1 109 ? 12.212 10.292 -3.457 1.00 93.06 109 LYS A CA 1
ATOM 857 C C . LYS A 1 109 ? 11.094 10.717 -2.513 1.00 93.06 109 LYS A C 1
ATOM 859 O O . LYS A 1 109 ? 9.933 10.773 -2.901 1.00 93.06 109 LYS A O 1
ATOM 864 N N . ARG A 1 110 ? 11.461 11.112 -1.292 1.00 92.25 110 ARG A N 1
ATOM 865 C CA . ARG A 1 110 ? 10.505 11.618 -0.291 1.00 92.25 110 ARG A CA 1
ATOM 866 C C . ARG A 1 110 ? 9.687 12.810 -0.801 1.00 92.25 110 ARG A C 1
ATOM 868 O O . ARG A 1 110 ? 8.492 12.869 -0.544 1.00 92.25 110 ARG A O 1
ATOM 875 N N . ASP A 1 111 ? 10.316 13.711 -1.556 1.00 91.88 111 ASP A N 1
ATOM 876 C CA . ASP A 1 111 ? 9.650 14.888 -2.139 1.00 91.88 111 ASP A CA 1
ATOM 877 C C . ASP A 1 111 ? 8.605 14.518 -3.210 1.00 91.88 111 ASP A C 1
ATOM 879 O O . ASP A 1 111 ? 7.725 15.321 -3.516 1.00 91.88 111 ASP A O 1
ATOM 883 N N . ASP A 1 112 ? 8.682 13.298 -3.750 1.00 89.88 112 ASP A N 1
ATOM 884 C CA . ASP A 1 112 ? 7.784 12.779 -4.780 1.00 89.88 112 ASP A CA 1
ATOM 885 C C . ASP A 1 112 ? 6.627 11.944 -4.190 1.00 89.88 112 ASP A C 1
ATOM 887 O O . ASP A 1 112 ? 5.760 11.477 -4.933 1.00 89.88 112 ASP A O 1
ATOM 891 N N . PHE A 1 113 ? 6.564 11.755 -2.863 1.00 91.50 113 PHE A N 1
ATOM 892 C 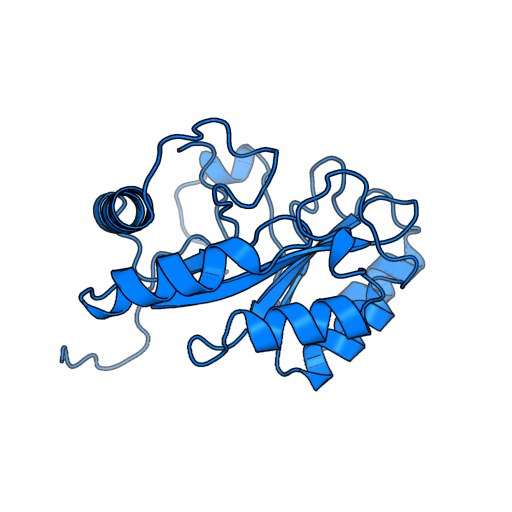CA . PHE A 1 113 ? 5.511 10.951 -2.236 1.00 91.50 113 PHE A CA 1
ATOM 893 C C . PHE A 1 113 ? 4.113 11.528 -2.510 1.00 91.50 113 PHE A C 1
ATOM 895 O O . PHE A 1 113 ? 3.831 12.698 -2.245 1.00 91.50 113 PHE A O 1
ATOM 902 N N . GLY A 1 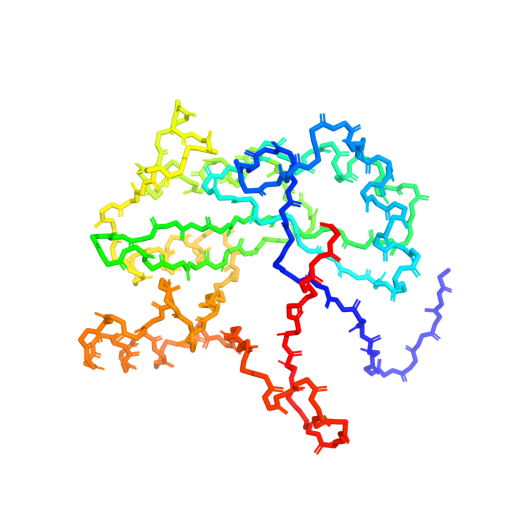114 ? 3.220 10.692 -3.051 1.00 81.94 114 GLY A N 1
ATOM 903 C CA . GLY A 1 114 ? 1.852 11.074 -3.429 1.00 81.94 114 GLY A CA 1
ATOM 904 C C . GLY A 1 114 ? 1.743 11.847 -4.751 1.00 81.94 114 GLY A C 1
ATOM 905 O O . GLY A 1 114 ? 0.643 12.246 -5.154 1.00 81.94 114 GLY A O 1
ATOM 906 N N . ALA A 1 115 ? 2.853 12.088 -5.459 1.00 83.62 115 ALA A N 1
ATOM 907 C CA . ALA A 1 115 ? 2.815 12.717 -6.773 1.00 83.62 115 ALA A CA 1
ATOM 908 C C . ALA A 1 115 ? 2.378 11.715 -7.859 1.00 83.62 115 ALA A C 1
ATOM 910 O O . ALA A 1 115 ? 2.903 10.615 -7.962 1.00 83.62 115 ALA A O 1
ATOM 911 N N . GLN A 1 116 ? 1.442 12.127 -8.723 1.00 75.00 116 GLN A N 1
ATOM 912 C CA . GLN A 1 116 ? 0.897 11.287 -9.808 1.00 75.00 116 GLN A CA 1
ATOM 913 C C . GLN A 1 116 ? 1.929 10.847 -10.850 1.00 75.00 116 GLN A C 1
ATOM 915 O O . GLN A 1 116 ? 1.751 9.816 -11.488 1.00 75.00 116 GLN A O 1
ATOM 920 N N . GLU A 1 117 ? 2.979 11.641 -11.045 1.00 80.81 117 GLU A N 1
ATOM 921 C CA . GLU A 1 117 ? 4.035 11.337 -12.016 1.00 80.81 117 GLU A CA 1
ATOM 922 C C . GLU A 1 117 ? 5.262 10.693 -11.365 1.00 80.81 117 GLU A C 1
ATOM 924 O O . GLU A 1 117 ? 6.217 10.366 -12.070 1.00 80.81 117 GLU A O 1
ATOM 929 N N . ALA A 1 118 ? 5.249 10.511 -10.038 1.00 86.44 118 ALA A N 1
ATOM 930 C CA . ALA A 1 118 ? 6.295 9.768 -9.359 1.00 86.44 118 ALA A CA 1
ATOM 931 C C . ALA A 1 118 ? 6.273 8.323 -9.846 1.00 86.44 118 ALA A C 1
ATOM 933 O O . ALA A 1 118 ? 5.224 7.683 -9.915 1.00 86.44 118 ALA A O 1
ATOM 934 N N . LYS A 1 119 ? 7.447 7.820 -10.196 1.00 89.94 119 LYS A N 1
ATOM 935 C CA . LYS A 1 119 ? 7.649 6.438 -10.603 1.00 89.94 119 LYS A CA 1
ATOM 936 C C . LYS A 1 119 ? 9.081 6.038 -10.318 1.00 89.94 119 LYS A C 1
ATOM 938 O O . LYS A 1 119 ? 9.962 6.891 -10.210 1.00 89.94 119 LYS A O 1
ATOM 943 N N . THR A 1 120 ? 9.295 4.738 -10.242 1.00 92.06 120 THR A N 1
ATOM 944 C CA . THR A 1 120 ? 10.628 4.149 -10.185 1.00 92.06 120 THR A CA 1
ATOM 945 C C . THR A 1 120 ? 11.043 3.646 -11.561 1.00 92.06 120 THR A C 1
ATOM 947 O O . THR A 1 120 ? 10.209 3.136 -12.307 1.00 92.06 120 THR A O 1
ATOM 950 N N . ASP A 1 121 ? 12.328 3.757 -11.890 1.00 91.25 121 ASP A N 1
ATOM 951 C CA . ASP A 1 121 ? 12.900 3.130 -13.088 1.00 91.25 121 ASP A CA 1
ATOM 952 C C . ASP A 1 121 ? 13.272 1.651 -12.845 1.00 91.25 121 ASP A C 1
ATOM 954 O O . ASP A 1 121 ? 13.714 0.962 -13.765 1.00 91.25 121 ASP A O 1
ATOM 958 N N . LYS A 1 122 ? 13.076 1.134 -11.622 1.00 91.81 122 LYS A N 1
ATOM 959 C CA . LYS A 1 122 ? 13.260 -0.286 -11.306 1.00 91.81 122 LYS A CA 1
ATOM 960 C C . LYS A 1 122 ? 12.206 -1.150 -11.983 1.00 91.81 122 LYS A C 1
ATOM 962 O O . LYS A 1 122 ? 11.023 -0.808 -12.046 1.00 91.81 122 LYS A O 1
ATOM 967 N N . SER A 1 123 ? 12.634 -2.327 -12.421 1.00 90.50 123 SER A N 1
ATOM 968 C CA . SER A 1 123 ? 11.738 -3.347 -12.954 1.00 90.50 123 SER A CA 1
ATOM 969 C C . SER A 1 123 ? 10.850 -3.950 -11.863 1.00 90.50 123 SER A C 1
ATOM 971 O O . SER A 1 123 ? 11.211 -3.995 -10.687 1.00 90.50 123 SER A O 1
ATOM 973 N N . ILE A 1 124 ? 9.714 -4.526 -12.264 1.00 89.44 124 ILE A N 1
ATOM 974 C CA . ILE A 1 124 ? 8.810 -5.235 -11.345 1.00 89.44 124 ILE A CA 1
ATOM 975 C C . ILE A 1 124 ? 9.506 -6.364 -10.561 1.00 89.44 124 ILE A C 1
ATOM 977 O O . ILE A 1 124 ? 9.150 -6.626 -9.416 1.00 89.44 124 ILE A O 1
ATOM 981 N N . ASN A 1 125 ? 10.533 -7.001 -11.138 1.00 90.75 125 ASN A N 1
ATOM 982 C CA . ASN A 1 125 ? 11.309 -8.048 -10.470 1.00 90.75 125 ASN A CA 1
ATOM 983 C C . ASN A 1 125 ? 12.198 -7.481 -9.360 1.00 90.75 125 ASN A C 1
ATOM 985 O O . ASN A 1 125 ? 12.255 -8.052 -8.276 1.00 90.75 125 ASN A O 1
ATOM 989 N N . GLU A 1 126 ? 12.854 -6.346 -9.608 1.00 93.69 126 GLU A N 1
ATOM 990 C CA . GLU A 1 126 ? 13.653 -5.666 -8.585 1.00 93.69 126 GLU A CA 1
ATOM 991 C C . GLU A 1 126 ? 12.769 -5.175 -7.437 1.00 93.69 126 GLU A C 1
ATOM 993 O O . GLU A 1 126 ? 13.141 -5.314 -6.274 1.00 93.69 126 GLU A O 1
ATOM 998 N N . ILE A 1 127 ? 11.577 -4.658 -7.749 1.00 94.12 127 ILE A N 1
ATOM 999 C CA . ILE A 1 127 ? 10.594 -4.265 -6.734 1.00 94.12 127 ILE A CA 1
ATOM 1000 C C . ILE A 1 127 ? 10.135 -5.470 -5.915 1.00 94.12 127 ILE A C 1
ATOM 1002 O O . ILE A 1 127 ? 10.104 -5.379 -4.689 1.00 94.12 127 ILE A O 1
ATOM 1006 N N . ALA A 1 128 ? 9.856 -6.612 -6.550 1.00 93.94 128 ALA A N 1
ATOM 1007 C CA . ALA A 1 128 ? 9.524 -7.841 -5.833 1.00 93.94 128 ALA A CA 1
ATOM 1008 C C . ALA A 1 128 ? 10.665 -8.316 -4.920 1.00 93.94 128 ALA A C 1
ATOM 1010 O O . ALA A 1 128 ? 10.420 -8.655 -3.764 1.00 93.94 128 ALA A O 1
ATOM 1011 N N . ASP A 1 129 ? 11.918 -8.252 -5.376 1.00 95.56 129 ASP A N 1
ATOM 1012 C CA . ASP A 1 129 ? 13.081 -8.598 -4.551 1.00 95.56 129 ASP A CA 1
ATOM 1013 C C . ASP A 1 129 ? 13.237 -7.667 -3.338 1.00 95.56 129 ASP A C 1
ATOM 1015 O O . ASP A 1 129 ? 13.590 -8.116 -2.243 1.00 95.56 129 ASP A O 1
ATOM 1019 N N . ILE A 1 130 ? 12.994 -6.364 -3.514 1.00 97.00 130 ILE A N 1
ATOM 1020 C CA . ILE A 1 130 ? 13.036 -5.383 -2.423 1.00 97.00 130 ILE A CA 1
ATOM 1021 C C . ILE A 1 130 ? 11.873 -5.626 -1.455 1.00 97.00 130 ILE A C 1
ATOM 1023 O O . ILE A 1 130 ? 12.093 -5.652 -0.243 1.00 97.00 130 ILE A O 1
ATOM 1027 N N . ALA A 1 131 ? 10.659 -5.856 -1.958 1.00 96.56 131 ALA A N 1
ATOM 1028 C CA . ALA A 1 131 ? 9.489 -6.149 -1.136 1.00 96.56 131 ALA A CA 1
ATOM 1029 C C . ALA A 1 131 ? 9.724 -7.402 -0.286 1.00 96.56 131 ALA A C 1
ATOM 1031 O O . ALA A 1 131 ? 9.590 -7.342 0.934 1.00 96.56 131 ALA A O 1
ATOM 1032 N N . PHE A 1 132 ? 10.209 -8.488 -0.895 1.00 95.19 132 PHE A N 1
ATOM 1033 C CA . PHE A 1 132 ? 10.532 -9.730 -0.197 1.00 95.19 132 PHE A CA 1
ATOM 1034 C C . PHE A 1 132 ? 11.552 -9.517 0.935 1.00 95.19 132 PHE A C 1
ATOM 1036 O O . PHE A 1 132 ? 11.346 -9.985 2.056 1.00 95.19 132 PHE A O 1
ATOM 1043 N N . LYS A 1 133 ? 12.625 -8.746 0.695 1.00 96.94 133 LYS A N 1
ATOM 1044 C CA . LYS A 1 133 ? 13.618 -8.395 1.736 1.00 96.94 133 LYS A CA 1
ATOM 1045 C C . LYS A 1 133 ? 13.014 -7.600 2.894 1.00 96.94 133 LYS A C 1
ATOM 1047 O O . LYS A 1 133 ? 13.461 -7.746 4.030 1.00 96.94 133 LYS A O 1
ATOM 1052 N N . ASN A 1 134 ? 12.003 -6.782 2.613 1.00 96.69 134 ASN A N 1
ATOM 1053 C CA . ASN A 1 134 ? 11.271 -6.000 3.607 1.00 96.69 134 ASN A CA 1
ATOM 1054 C C . ASN A 1 134 ? 10.058 -6.758 4.187 1.00 96.69 134 ASN A C 1
ATOM 1056 O O . ASN A 1 134 ? 9.271 -6.162 4.919 1.00 96.69 134 ASN A O 1
ATOM 1060 N N . GLN A 1 135 ? 9.934 -8.067 3.913 1.00 96.06 135 GLN A N 1
ATOM 1061 C CA . GLN A 1 135 ? 8.824 -8.927 4.353 1.00 96.06 135 GLN A CA 1
ATOM 1062 C C . GLN A 1 135 ? 7.450 -8.447 3.846 1.00 96.06 135 GLN A C 1
ATOM 1064 O O . GLN A 1 135 ? 6.428 -8.667 4.492 1.00 96.06 135 GLN A O 1
ATOM 1069 N N . GLY A 1 136 ? 7.435 -7.773 2.697 1.00 96.06 136 GLY A N 1
ATOM 1070 C CA . GLY A 1 136 ? 6.230 -7.356 1.995 1.00 96.06 136 GLY A CA 1
ATOM 1071 C C . GLY A 1 136 ? 5.722 -8.430 1.034 1.00 96.06 136 GLY A C 1
ATOM 1072 O O . GLY A 1 136 ? 6.498 -9.200 0.465 1.00 96.06 136 GLY A O 1
ATOM 1073 N N . ILE A 1 137 ? 4.409 -8.452 0.835 1.00 94.94 137 ILE A N 1
ATOM 1074 C CA . ILE A 1 137 ? 3.724 -9.259 -0.177 1.00 94.94 137 ILE A CA 1
ATOM 1075 C C . ILE A 1 137 ? 3.452 -8.374 -1.385 1.00 94.94 137 ILE A C 1
ATOM 1077 O O . ILE A 1 137 ? 2.975 -7.251 -1.233 1.00 94.94 137 ILE A O 1
ATOM 1081 N N . VAL A 1 138 ? 3.712 -8.895 -2.582 1.00 94.69 138 VAL A N 1
ATOM 1082 C CA . VAL A 1 138 ? 3.447 -8.193 -3.840 1.00 94.69 138 VAL A CA 1
ATOM 1083 C C . VAL A 1 138 ? 2.200 -8.755 -4.505 1.00 94.69 138 VAL A C 1
ATOM 1085 O O . VAL A 1 138 ? 2.077 -9.964 -4.701 1.00 94.69 138 VAL A O 1
ATOM 1088 N N . ILE A 1 139 ? 1.296 -7.858 -4.888 1.00 92.56 139 ILE A N 1
ATOM 1089 C CA . ILE A 1 139 ? 0.079 -8.166 -5.633 1.00 92.56 139 ILE A CA 1
ATOM 1090 C C . ILE A 1 139 ? 0.058 -7.255 -6.860 1.00 92.56 139 ILE A C 1
ATOM 1092 O O . ILE A 1 139 ? -0.116 -6.045 -6.715 1.00 92.56 139 ILE A O 1
ATOM 1096 N N . PRO A 1 140 ? 0.222 -7.789 -8.078 1.00 90.50 140 PRO A N 1
ATOM 1097 C CA . PRO A 1 140 ? -0.007 -7.011 -9.285 1.00 90.50 140 PRO A CA 1
ATOM 1098 C C . PRO A 1 140 ? -1.402 -6.400 -9.298 1.00 90.50 140 PRO A C 1
ATOM 1100 O O . PRO A 1 140 ? -2.392 -7.125 -9.141 1.00 90.50 140 PRO A O 1
ATOM 1103 N N . ALA A 1 141 ? -1.462 -5.078 -9.445 1.00 84.50 141 ALA A N 1
ATOM 1104 C CA . ALA A 1 141 ? -2.714 -4.343 -9.449 1.00 84.50 141 ALA A CA 1
ATOM 1105 C C . ALA A 1 141 ? -3.413 -4.499 -10.804 1.00 84.50 141 ALA A C 1
ATOM 1107 O O . ALA A 1 141 ? -2.736 -4.648 -11.823 1.00 84.50 141 ALA A O 1
ATOM 1108 N N . HIS A 1 142 ? -4.752 -4.496 -10.765 1.00 82.00 142 HIS A N 1
ATOM 1109 C CA . HIS A 1 142 ? -5.663 -4.413 -11.919 1.00 82.00 142 HIS A CA 1
ATOM 1110 C C . HIS A 1 142 ? -5.097 -4.976 -13.232 1.00 82.00 142 HIS A C 1
ATOM 1112 O O . HIS A 1 142 ? -5.000 -4.285 -14.241 1.00 82.00 142 HIS A O 1
ATOM 1118 N N . ILE A 1 143 ? -4.715 -6.262 -13.223 1.00 74.25 143 ILE A N 1
ATOM 1119 C CA . ILE A 1 143 ? -3.911 -6.874 -14.301 1.00 74.25 143 ILE A CA 1
ATOM 1120 C C . ILE A 1 143 ? -4.594 -6.861 -15.676 1.00 74.25 143 ILE A C 1
ATOM 1122 O O . ILE A 1 143 ? -3.956 -7.135 -16.690 1.00 74.25 143 ILE A O 1
ATOM 1126 N N . ASP A 1 144 ? -5.894 -6.605 -15.683 1.00 69.00 144 ASP A N 1
ATOM 1127 C CA . ASP A 1 144 ? -6.820 -6.600 -16.801 1.00 69.00 144 ASP A CA 1
ATOM 1128 C C . ASP A 1 144 ? -7.334 -5.194 -17.174 1.00 69.00 144 ASP A C 1
ATOM 1130 O O . ASP A 1 144 ? -8.233 -5.080 -18.009 1.00 69.00 144 ASP A O 1
ATOM 1134 N N . GLU A 1 145 ? -6.769 -4.131 -16.589 1.00 70.62 145 GLU A N 1
ATOM 1135 C CA . GLU A 1 145 ? -7.002 -2.733 -16.974 1.00 70.62 145 GLU A CA 1
ATOM 1136 C C . GLU A 1 145 ? -5.704 -2.016 -17.409 1.00 70.62 145 GLU A C 1
ATOM 1138 O O . GLU A 1 145 ? -4.588 -2.537 -17.331 1.00 70.62 145 GLU A O 1
ATOM 1143 N N . PHE A 1 146 ? -5.851 -0.780 -17.900 1.00 56.59 146 PHE A N 1
ATOM 1144 C CA . PHE A 1 146 ? -4.732 0.090 -18.272 1.00 56.59 1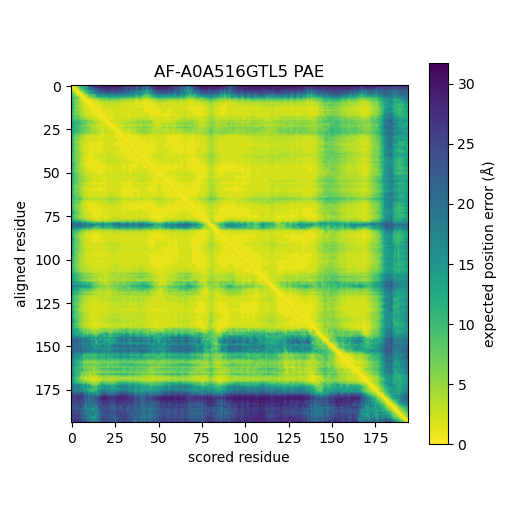46 PHE A CA 1
ATOM 1145 C C . PHE A 1 146 ? -3.876 0.440 -17.039 1.00 56.59 146 PHE A C 1
ATOM 1147 O O . PHE A 1 146 ? -4.433 0.711 -15.980 1.00 56.59 146 PHE A O 1
ATOM 1154 N N . ASN A 1 147 ? -2.542 0.484 -17.184 1.00 61.00 147 ASN A N 1
ATOM 1155 C CA . ASN A 1 147 ? -1.545 0.504 -16.088 1.00 61.00 147 ASN A CA 1
ATOM 1156 C C . ASN A 1 147 ? -1.445 -0.807 -15.270 1.00 61.00 147 ASN A C 1
ATOM 1158 O O . ASN A 1 147 ? -0.675 -0.876 -14.308 1.00 61.00 147 ASN A O 1
ATOM 1162 N N . GLY A 1 148 ? -2.163 -1.859 -15.677 1.00 58.78 148 GLY A N 1
ATOM 1163 C CA . GLY A 1 148 ? -1.912 -3.235 -15.261 1.00 58.78 148 GLY A CA 1
ATOM 1164 C C . GLY A 1 148 ? -0.709 -3.853 -15.986 1.00 58.78 148 GLY A C 1
ATOM 1165 O O . GLY A 1 148 ? 0.132 -3.166 -16.568 1.00 58.78 148 GLY A O 1
ATOM 1166 N N . LEU A 1 149 ? -0.621 -5.185 -15.994 1.00 61.56 149 LEU A N 1
ATOM 1167 C CA . LEU A 1 149 ? 0.515 -5.916 -16.579 1.00 61.56 149 LEU A CA 1
ATOM 1168 C C . LEU A 1 149 ? 0.429 -6.132 -18.105 1.00 61.56 149 LEU A C 1
ATOM 1170 O O . LEU A 1 149 ? 1.339 -6.721 -18.691 1.00 61.56 149 LEU A O 1
ATOM 1174 N N . GLU A 1 150 ? -0.633 -5.656 -18.762 1.00 55.19 150 GLU A N 1
ATOM 1175 C CA . GLU A 1 150 ? -0.885 -5.860 -20.200 1.00 55.19 150 GLU A CA 1
ATOM 1176 C C . GLU A 1 150 ? 0.204 -5.243 -21.103 1.00 55.19 150 GLU A C 1
ATOM 1178 O O . GLU A 1 150 ? 0.440 -5.705 -22.219 1.00 55.19 150 GLU A O 1
ATOM 1183 N N . SER A 1 151 ? 0.915 -4.223 -20.613 1.00 57.91 151 SER A N 1
ATOM 1184 C CA . SER A 1 151 ? 1.957 -3.503 -21.354 1.00 57.91 151 SER A CA 1
ATOM 1185 C C . SER A 1 151 ? 3.347 -4.160 -21.297 1.00 57.91 151 SER A C 1
ATOM 1187 O O . SER A 1 151 ? 4.269 -3.695 -21.974 1.00 57.91 151 SER A O 1
ATOM 1189 N N . ILE A 1 152 ? 3.525 -5.248 -20.532 1.00 63.69 152 ILE A N 1
ATOM 1190 C CA . ILE A 1 152 ? 4.808 -5.958 -20.415 1.00 63.69 152 ILE A CA 1
ATOM 1191 C C . ILE A 1 152 ? 5.020 -6.916 -21.587 1.00 63.69 152 ILE A C 1
ATOM 1193 O O . ILE A 1 152 ? 4.145 -7.694 -21.956 1.00 63.69 152 ILE A O 1
ATOM 1197 N N . GLY A 1 153 ? 6.247 -6.958 -22.117 1.00 64.69 153 GLY A N 1
ATOM 1198 C CA . GLY A 1 153 ? 6.652 -8.011 -23.048 1.00 64.69 153 GLY A CA 1
ATOM 1199 C C . GLY A 1 153 ? 6.472 -9.415 -22.448 1.00 64.69 153 GLY A C 1
ATOM 1200 O O . GLY A 1 153 ? 7.037 -9.717 -21.399 1.00 64.69 153 GLY A O 1
ATOM 1201 N N . ASN A 1 154 ? 5.740 -10.290 -23.148 1.00 64.94 154 ASN A N 1
ATOM 1202 C CA . ASN A 1 154 ? 5.288 -11.614 -22.681 1.00 64.94 154 ASN A CA 1
ATOM 1203 C C . ASN A 1 154 ? 6.299 -12.433 -21.853 1.00 64.94 154 ASN A C 1
ATOM 1205 O O . ASN A 1 154 ? 5.903 -13.099 -20.901 1.00 64.94 154 ASN A O 1
ATOM 1209 N N . GLN A 1 155 ? 7.592 -12.405 -22.190 1.00 69.88 155 GLN A N 1
ATOM 1210 C CA . GLN A 1 155 ? 8.608 -13.176 -21.468 1.00 69.88 155 GLN A CA 1
ATOM 1211 C C . GLN A 1 155 ? 8.827 -12.673 -20.030 1.00 69.88 155 GLN A C 1
ATOM 1213 O O . GLN A 1 155 ? 8.814 -13.473 -19.100 1.00 69.88 155 GLN A O 1
ATOM 1218 N N . ASN A 1 156 ? 8.936 -11.355 -19.833 1.00 72.00 156 ASN A N 1
ATOM 1219 C CA . ASN A 1 156 ? 9.112 -10.760 -18.504 1.00 72.00 156 ASN A CA 1
ATOM 1220 C C . ASN A 1 156 ? 7.891 -11.013 -17.611 1.00 72.00 156 ASN A C 1
ATOM 1222 O O . ASN A 1 156 ? 8.039 -11.225 -16.411 1.00 72.00 156 ASN A O 1
ATOM 1226 N N . LEU A 1 157 ? 6.693 -11.033 -18.205 1.00 73.38 157 LEU A N 1
ATOM 1227 C CA . LEU A 1 157 ? 5.448 -11.341 -17.507 1.00 73.38 157 LEU A CA 1
ATOM 1228 C C . LEU A 1 157 ? 5.403 -12.803 -17.039 1.00 73.38 157 LEU A C 1
ATOM 1230 O O . LEU A 1 157 ? 5.070 -13.084 -15.890 1.00 73.38 157 LEU A O 1
ATOM 1234 N N . ILE A 1 158 ? 5.773 -13.738 -17.920 1.00 73.69 158 ILE A N 1
ATOM 1235 C CA . ILE A 1 158 ? 5.859 -15.166 -17.591 1.00 73.69 158 ILE A CA 1
ATOM 1236 C C . ILE A 1 158 ? 6.867 -15.397 -16.466 1.00 73.69 158 ILE A C 1
ATOM 1238 O O . ILE A 1 158 ? 6.588 -16.160 -15.543 1.00 73.69 158 ILE A O 1
ATOM 1242 N N . ASP A 1 159 ? 8.034 -14.763 -16.543 1.00 80.75 159 ASP A N 1
ATOM 1243 C CA . ASP A 1 159 ? 9.083 -14.942 -15.543 1.00 80.75 159 ASP A CA 1
ATOM 1244 C C . ASP A 1 159 ? 8.679 -14.331 -14.197 1.00 80.75 159 ASP A C 1
ATOM 1246 O O . ASP A 1 159 ? 8.901 -14.953 -13.158 1.00 80.75 159 ASP A O 1
ATOM 1250 N N . PHE A 1 160 ? 7.978 -13.194 -14.212 1.00 81.44 160 PHE 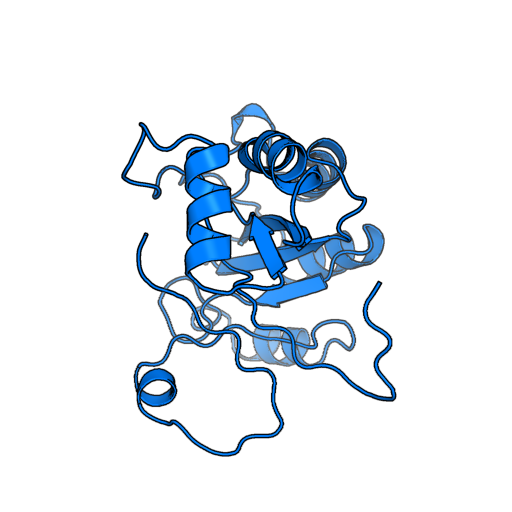A N 1
ATOM 1251 C CA . PHE A 1 160 ? 7.414 -12.592 -13.008 1.00 81.44 160 PHE A CA 1
ATOM 1252 C C . PHE A 1 160 ? 6.346 -13.482 -12.353 1.00 81.44 160 PHE A C 1
ATOM 1254 O O . PHE A 1 160 ? 6.397 -13.706 -11.150 1.00 81.44 160 PHE A O 1
ATOM 1261 N N . TYR A 1 161 ? 5.423 -14.071 -13.119 1.00 80.75 161 TYR A N 1
ATOM 1262 C CA . TYR A 1 161 ? 4.403 -14.975 -12.562 1.00 80.75 161 TYR A CA 1
ATOM 1263 C C . TYR A 1 161 ? 4.934 -16.347 -12.130 1.00 80.75 161 TYR A C 1
ATOM 1265 O O . TYR A 1 161 ? 4.254 -17.068 -11.405 1.00 80.75 161 TYR A O 1
ATOM 1273 N N . LYS A 1 162 ? 6.135 -16.740 -12.565 1.00 84.31 162 LYS A N 1
ATOM 1274 C CA . LYS A 1 162 ? 6.796 -17.972 -12.099 1.00 84.31 162 LYS A CA 1
ATOM 1275 C C . LYS A 1 162 ? 7.485 -17.811 -10.749 1.00 84.31 162 LYS A C 1
ATOM 1277 O O . LYS A 1 162 ? 7.936 -18.807 -10.179 1.00 84.31 162 LYS A O 1
ATOM 1282 N N . ARG A 1 163 ? 7.609 -16.580 -10.258 1.00 85.94 163 ARG A N 1
ATOM 1283 C CA . ARG A 1 163 ? 8.180 -16.293 -8.950 1.00 85.94 163 ARG A CA 1
ATOM 1284 C C . ARG A 1 163 ? 7.353 -16.951 -7.849 1.00 85.94 163 ARG A C 1
ATOM 1286 O O . ARG A 1 163 ? 6.135 -16.825 -7.810 1.00 85.94 163 ARG A O 1
ATOM 1293 N N . VAL A 1 164 ? 8.029 -17.639 -6.933 1.00 82.56 164 VAL A N 1
ATOM 1294 C CA . VAL A 1 164 ? 7.379 -18.349 -5.817 1.00 82.56 164 VAL A CA 1
ATOM 1295 C C . VAL A 1 164 ? 6.783 -17.399 -4.774 1.00 82.56 164 VAL A C 1
ATOM 1297 O O . VAL A 1 164 ? 5.908 -17.793 -4.008 1.00 82.56 164 VAL A O 1
ATOM 1300 N N . ASP A 1 165 ? 7.265 -16.159 -4.742 1.00 81.12 165 ASP A N 1
ATOM 1301 C CA . ASP A 1 165 ? 6.837 -15.078 -3.859 1.00 81.12 165 ASP A CA 1
ATOM 1302 C C . ASP A 1 165 ? 5.709 -14.214 -4.450 1.00 81.12 165 ASP A C 1
ATOM 1304 O O . ASP A 1 165 ? 5.169 -13.364 -3.746 1.00 81.12 165 ASP A O 1
ATOM 1308 N N . ILE A 1 166 ? 5.288 -14.470 -5.696 1.00 85.94 166 ILE A N 1
ATOM 1309 C CA . ILE A 1 166 ? 4.092 -13.866 -6.299 1.00 85.94 166 ILE A CA 1
ATOM 1310 C C . ILE A 1 166 ? 2.958 -14.890 -6.255 1.00 85.94 166 ILE A C 1
ATOM 1312 O O . ILE A 1 166 ? 2.890 -15.812 -7.064 1.00 85.94 166 ILE A O 1
ATOM 1316 N N . ASN A 1 167 ? 2.064 -14.742 -5.278 1.00 80.88 167 ASN A N 1
ATOM 1317 C CA . ASN A 1 167 ? 1.015 -15.726 -4.984 1.00 80.88 167 ASN A CA 1
ATOM 1318 C C . ASN A 1 167 ? -0.417 -15.168 -5.069 1.00 80.88 167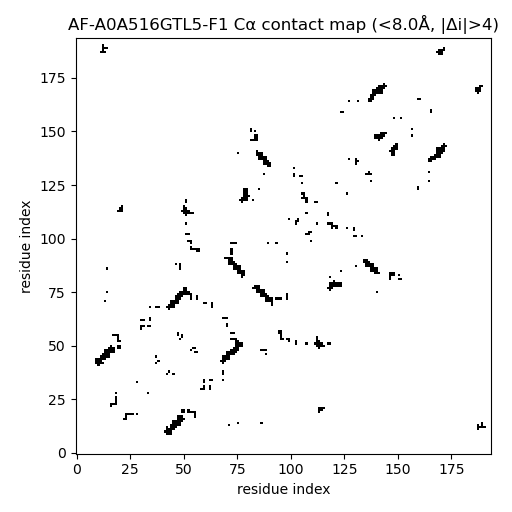 ASN A C 1
ATOM 1320 O O . ASN A 1 167 ? -1.376 -15.904 -4.831 1.00 80.88 167 ASN A O 1
ATOM 1324 N N . ALA A 1 168 ? -0.571 -13.898 -5.446 1.00 86.06 168 ALA A N 1
ATOM 1325 C CA . ALA A 1 168 ? -1.856 -13.246 -5.656 1.00 86.06 168 ALA A CA 1
ATOM 1326 C C . ALA A 1 168 ? -1.774 -12.226 -6.798 1.00 86.06 168 ALA A C 1
ATOM 1328 O O . ALA A 1 168 ? -0.705 -11.702 -7.100 1.00 86.06 168 ALA A O 1
ATOM 1329 N N . VAL A 1 169 ? -2.922 -11.943 -7.414 1.00 87.81 169 VAL A N 1
ATOM 1330 C CA . VAL A 1 169 ? -3.114 -10.898 -8.429 1.00 87.81 169 VAL A CA 1
ATOM 1331 C C . VAL A 1 169 ? -4.466 -10.223 -8.210 1.00 87.81 169 VAL A C 1
ATOM 1333 O O . VAL A 1 169 ? -5.412 -10.869 -7.751 1.00 87.81 169 VAL A O 1
ATOM 1336 N N . GLN A 1 170 ? -4.576 -8.939 -8.547 1.00 85.25 170 GLN A N 1
ATOM 1337 C CA . GLN A 1 170 ? -5.849 -8.225 -8.553 1.00 85.25 170 GLN A CA 1
ATOM 1338 C C . GLN A 1 170 ? -6.475 -8.275 -9.949 1.00 85.25 170 GLN A C 1
ATOM 1340 O O . GLN A 1 170 ? -5.829 -7.932 -10.935 1.00 85.25 170 GLN A O 1
ATOM 1345 N N . VAL A 1 171 ? -7.749 -8.665 -10.011 1.00 82.38 171 VAL A N 1
ATOM 1346 C CA . VAL A 1 171 ? -8.544 -8.714 -11.246 1.00 82.38 171 VAL A CA 1
ATOM 1347 C C . VAL A 1 171 ? -9.787 -7.845 -11.073 1.00 82.38 171 VAL A C 1
ATOM 1349 O O . VAL A 1 171 ? -10.490 -7.966 -10.068 1.00 82.38 171 VAL A O 1
ATOM 1352 N N . VAL A 1 172 ? -10.071 -6.998 -12.059 1.00 75.94 172 VAL A N 1
ATOM 1353 C CA . VAL A 1 172 ? -11.110 -5.953 -12.017 1.00 75.94 172 VAL A CA 1
ATOM 1354 C C . VAL A 1 172 ? -12.219 -6.201 -13.050 1.00 75.94 172 VAL A C 1
ATOM 1356 O O . VAL A 1 172 ? -13.169 -5.436 -13.199 1.00 75.94 172 VAL A O 1
ATOM 1359 N N . HIS A 1 173 ? -12.180 -7.319 -13.768 1.00 72.81 173 HIS A N 1
ATOM 1360 C CA . HIS A 1 173 ? -13.096 -7.538 -14.874 1.00 72.81 173 HIS A CA 1
ATOM 1361 C C . HIS A 1 173 ? -14.553 -7.603 -14.399 1.00 72.81 173 HIS A C 1
ATOM 1363 O O . HIS A 1 173 ? -14.919 -8.403 -13.530 1.00 72.81 173 HIS A O 1
ATOM 1369 N N . LYS A 1 174 ? -15.434 -6.840 -15.065 1.00 65.81 174 LYS A N 1
ATOM 1370 C CA . LYS A 1 174 ? -16.879 -6.742 -14.762 1.00 65.81 174 LYS A CA 1
ATOM 1371 C C . LYS A 1 174 ? -17.582 -8.099 -14.629 1.00 65.81 174 LYS A C 1
ATOM 1373 O O . LYS A 1 174 ? -18.508 -8.237 -13.832 1.00 65.81 174 LYS A O 1
ATOM 1378 N N . ALA A 1 175 ? -17.128 -9.122 -15.356 1.00 63.31 175 ALA A N 1
ATOM 1379 C CA . ALA A 1 175 ? -17.674 -10.479 -15.252 1.00 63.31 175 ALA A CA 1
ATOM 1380 C C . ALA A 1 175 ? -17.571 -11.074 -13.831 1.00 63.31 175 ALA A C 1
ATOM 1382 O O . ALA A 1 175 ? -18.490 -11.772 -13.400 1.00 63.31 175 ALA A O 1
ATOM 1383 N N . PHE A 1 176 ? -16.521 -10.750 -13.067 1.00 58.62 176 PHE A N 1
ATOM 1384 C CA . PHE A 1 176 ? -16.348 -11.230 -11.690 1.00 58.62 176 PHE A CA 1
ATOM 1385 C C . PHE A 1 176 ? -17.234 -10.497 -10.671 1.00 58.62 176 PHE A C 1
ATOM 1387 O O . PHE A 1 176 ? -17.435 -10.991 -9.561 1.00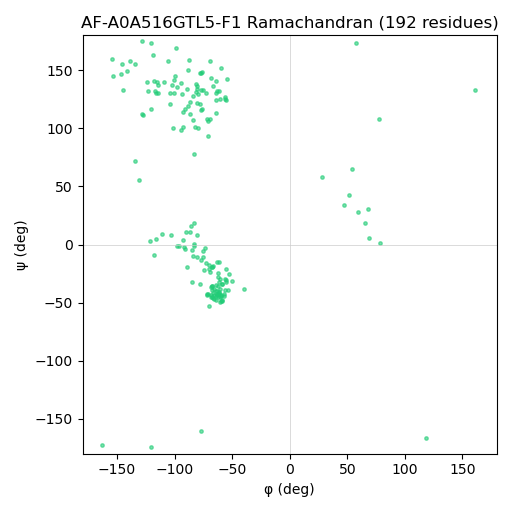 58.62 176 PHE A O 1
ATOM 1394 N N . TYR A 1 177 ? -17.841 -9.367 -11.045 1.00 53.88 177 TYR A N 1
ATOM 1395 C CA . TYR A 1 177 ? -18.830 -8.690 -10.202 1.00 53.88 177 TYR A CA 1
ATOM 1396 C C . TYR A 1 177 ? -20.199 -9.374 -10.254 1.00 53.88 177 TYR A C 1
ATOM 1398 O O . TYR A 1 177 ? -20.898 -9.418 -9.240 1.00 53.88 177 TYR A O 1
ATOM 1406 N N . PHE A 1 178 ? -20.571 -9.935 -11.411 1.00 46.28 178 PHE A N 1
ATOM 1407 C CA . PHE A 1 178 ? -21.875 -10.573 -11.625 1.00 46.28 178 PHE A CA 1
ATOM 1408 C C . PHE A 1 178 ? -21.897 -12.067 -11.280 1.00 46.28 178 PHE A C 1
ATOM 1410 O O . PHE A 1 178 ? -22.964 -12.619 -11.007 1.00 46.28 178 PHE A O 1
ATOM 1417 N N . MET A 1 179 ? -20.736 -12.723 -11.214 1.00 45.09 179 MET A N 1
ATOM 1418 C CA . MET A 1 179 ? -20.622 -14.122 -10.808 1.00 45.09 179 MET A CA 1
ATOM 1419 C C . MET A 1 179 ? -20.601 -14.250 -9.273 1.00 45.09 179 MET A C 1
ATOM 1421 O O . MET A 1 179 ? -19.569 -14.465 -8.640 1.00 45.09 179 MET A O 1
ATOM 1425 N N . ARG A 1 180 ? -21.769 -14.143 -8.628 1.00 49.44 180 ARG A N 1
ATOM 1426 C CA . ARG A 1 180 ? -21.953 -14.809 -7.328 1.00 49.44 180 ARG A CA 1
ATOM 1427 C C . ARG A 1 180 ? -22.031 -16.303 -7.623 1.00 49.44 180 ARG A C 1
ATOM 1429 O O . ARG A 1 180 ? -23.058 -16.708 -8.147 1.00 49.44 180 ARG A O 1
ATOM 1436 N N . MET A 1 181 ? -20.982 -17.077 -7.317 1.00 46.28 181 MET A N 1
ATOM 1437 C CA . MET A 1 181 ? -21.033 -18.464 -6.801 1.00 46.28 181 MET A CA 1
ATOM 1438 C C . MET A 1 181 ? -19.702 -19.222 -6.982 1.00 46.28 181 MET A C 1
ATOM 1440 O O . MET A 1 181 ? -19.144 -19.276 -8.070 1.00 46.28 181 MET A O 1
ATOM 1444 N N . ASN A 1 182 ? -19.278 -19.878 -5.894 1.00 39.88 182 ASN A N 1
ATOM 1445 C CA . ASN A 1 182 ? -18.471 -21.105 -5.840 1.00 39.88 182 ASN A CA 1
ATOM 1446 C C . ASN A 1 182 ? -17.127 -21.146 -6.594 1.00 39.88 182 ASN A C 1
ATOM 1448 O O . ASN A 1 182 ? -16.939 -21.997 -7.462 1.00 39.88 182 ASN A O 1
ATOM 1452 N N . LEU A 1 183 ? -16.146 -20.335 -6.185 1.00 39.06 183 LEU A N 1
ATOM 1453 C CA . LEU A 1 183 ? -14.735 -20.590 -6.510 1.00 39.06 183 LEU A CA 1
ATOM 1454 C C . LEU A 1 183 ? -13.877 -20.667 -5.232 1.00 39.06 183 LEU A C 1
ATOM 1456 O O . LEU A 1 183 ? -14.090 -19.868 -4.322 1.00 39.06 183 LEU A O 1
ATOM 1460 N N . PRO A 1 184 ? -12.903 -21.597 -5.152 1.00 33.00 184 PRO A N 1
ATOM 1461 C CA . PRO A 1 184 ? -12.032 -21.796 -3.988 1.00 33.00 184 PRO A CA 1
ATOM 1462 C C . PRO A 1 184 ? -10.826 -20.835 -3.951 1.00 33.00 184 PRO A C 1
ATOM 1464 O O . PRO A 1 184 ? -9.840 -21.116 -3.278 1.00 33.00 184 PRO A O 1
ATOM 1467 N N . MET A 1 185 ? -10.873 -19.723 -4.691 1.00 34.94 185 MET A N 1
ATOM 1468 C CA . MET A 1 185 ? -9.759 -18.783 -4.845 1.00 34.94 185 MET A CA 1
ATOM 1469 C C . MET A 1 185 ? -10.122 -17.424 -4.241 1.00 34.94 185 MET A C 1
ATOM 1471 O O . MET A 1 185 ? -11.251 -16.957 -4.409 1.00 34.94 185 MET A O 1
ATOM 1475 N N . LEU A 1 186 ? -9.170 -16.788 -3.554 1.00 39.16 186 LEU A N 1
ATOM 1476 C CA . LEU A 1 186 ? -9.335 -15.447 -2.999 1.00 39.16 186 LEU A CA 1
ATOM 1477 C C . LEU A 1 186 ? -9.357 -14.429 -4.156 1.00 39.16 186 LEU A C 1
ATOM 1479 O O . LEU A 1 186 ? -8.315 -14.001 -4.637 1.00 39.16 186 LEU A O 1
ATOM 1483 N N . ILE A 1 187 ? -10.547 -14.082 -4.649 1.00 41.50 187 ILE A N 1
ATOM 1484 C CA . ILE A 1 187 ? -10.723 -12.996 -5.622 1.00 41.50 187 ILE A CA 1
ATOM 1485 C C . ILE A 1 187 ? -10.792 -11.689 -4.831 1.00 41.50 187 ILE A C 1
ATOM 1487 O O . ILE A 1 187 ? -11.788 -11.423 -4.153 1.00 41.50 187 ILE A O 1
ATOM 1491 N N . LEU A 1 188 ? -9.727 -10.890 -4.904 1.00 40.62 188 LEU A N 1
ATOM 1492 C CA . LEU A 1 188 ? -9.678 -9.551 -4.320 1.00 40.62 188 LEU A CA 1
ATOM 1493 C C . LEU A 1 188 ? -10.568 -8.621 -5.143 1.00 40.62 188 LEU A C 1
ATOM 1495 O O . LEU A 1 188 ? -10.263 -8.293 -6.286 1.00 40.62 188 LEU A O 1
ATOM 1499 N N . LYS A 1 189 ? -11.709 -8.240 -4.565 1.00 39.09 189 LYS A N 1
ATOM 1500 C CA . LYS A 1 189 ? -12.634 -7.282 -5.168 1.00 39.09 189 LYS A CA 1
ATOM 1501 C C . LYS A 1 189 ? -12.123 -5.868 -4.949 1.00 39.09 189 LYS A C 1
ATOM 1503 O O . LYS A 1 189 ? -11.902 -5.480 -3.811 1.00 39.09 189 LYS A O 1
ATOM 1508 N N . GLN A 1 190 ? -12.055 -5.095 -6.025 1.00 35.97 190 GLN A N 1
ATOM 1509 C CA . GLN A 1 190 ? -12.017 -3.642 -5.955 1.00 35.97 190 GLN A CA 1
ATOM 1510 C C . GLN A 1 190 ? -13.429 -3.133 -5.650 1.00 35.97 190 GLN A C 1
ATOM 1512 O O . GLN A 1 190 ? -14.353 -3.341 -6.452 1.00 35.97 190 GLN A O 1
ATOM 1517 N N . PHE A 1 191 ? -13.620 -2.481 -4.504 1.00 33.62 191 PHE A N 1
ATOM 1518 C CA . PHE A 1 191 ? -14.788 -1.634 -4.308 1.00 33.62 191 PHE A CA 1
ATOM 1519 C C . PHE A 1 191 ? -14.508 -0.299 -5.005 1.00 33.62 191 PHE A C 1
ATOM 1521 O O . PHE A 1 191 ? -13.782 0.552 -4.505 1.00 33.62 191 PHE A O 1
ATOM 1528 N N . TYR A 1 192 ? -15.066 -0.122 -6.207 1.00 27.88 192 TYR A N 1
ATOM 1529 C CA . TYR A 1 192 ? -15.171 1.215 -6.781 1.00 27.88 192 TYR A CA 1
ATOM 1530 C C . TYR A 1 192 ? -16.096 2.044 -5.886 1.00 27.88 192 TYR A C 1
ATOM 1532 O O . TYR A 1 192 ? -17.252 1.666 -5.686 1.00 27.88 192 TYR A O 1
ATOM 1540 N N . LEU A 1 193 ? -15.570 3.182 -5.437 1.00 27.03 193 LEU A N 1
ATOM 1541 C CA . LEU A 1 193 ? -16.211 4.239 -4.655 1.00 27.03 193 LEU A CA 1
ATOM 1542 C C . LEU A 1 193 ? -16.407 3.959 -3.157 1.00 27.03 193 LEU A C 1
ATOM 1544 O O . LEU A 1 193 ? -17.341 3.278 -2.724 1.00 27.03 193 LEU A O 1
ATOM 1548 N N . ILE A 1 194 ? -15.593 4.665 -2.372 1.00 35.34 194 ILE A N 1
ATOM 1549 C CA . ILE A 1 194 ? -16.140 5.759 -1.560 1.00 35.34 194 ILE A CA 1
ATOM 1550 C C . ILE A 1 194 ? -15.930 7.042 -2.368 1.00 35.34 194 ILE A C 1
ATOM 1552 O O . ILE A 1 194 ? -14.820 7.179 -2.933 1.00 35.34 194 ILE A O 1
#

Secondary structure (DSSP, 8-state):
----SSPPP--EEEEE--TTSTT---TT--HHHHHHHHHHTT-SEEEE--BT--TTHHHHHHHHTTSSPEEEEEEEEEETTTTEEEEEE--TT--HHHHHHHHHHTT--GGGTT-TT--BSS-HHHHHHHHHHTTPEEEE--TTSTTSGGGS-HHHHHHHHT-TT--------THHHH--S--SS---------

pLDDT: mean 83.53, std 18.38, range [27.03, 98.5]

Foldseek 3Di:
DDDDDDDDDFAEAADDEDCLAPVPPDPVDALLNVLVVCVVVVGQEYEHAHELALVSPARNLVNCVVDSYQYWYWYFAQEAPQRATKIKTADSPDHSVLRNVLSVQQVFDPVCHNPPPTHGNDDPVVSLVSSVVSVIQIEGEQCPDRSGPPSDDPVSVVVVVVDPRHDYYAHADPVVVPDPDDDPDPHNYDDDDD

Solvent-accessible surface area (backbone atoms only — not comparable to full-atom values): 11065 Å² total; per-residue (Å²): 133,86,89,73,95,72,93,79,89,74,47,60,40,71,80,34,70,37,73,49,15,78,81,45,78,67,83,77,73,44,51,60,57,54,50,50,50,43,49,74,70,62,37,41,30,38,20,42,24,16,43,53,26,31,78,48,33,52,60,40,48,61,58,30,68,86,53,84,47,43,51,25,35,30,23,27,38,37,28,36,98,69,46,26,35,34,33,38,39,35,57,61,90,53,50,36,63,57,50,42,53,50,38,44,76,50,62,39,53,81,92,38,46,23,41,91,83,49,54,20,87,49,50,73,65,58,50,48,55,52,33,50,76,70,63,28,47,49,28,44,32,39,43,81,45,90,43,12,61,72,78,51,62,68,66,64,50,52,57,53,65,65,36,88,77,46,82,54,62,30,60,69,57,70,69,68,74,72,58,84,76,94,71,101,63,90,76,52,56,75,78,83,76,132

InterPro domains:
  IPR003141 Polymerase/histidinol phosphatase, N-terminal [SM00481] (12-81)
  IPR004013 PHP domain [PF02811] (13-89)
  IPR016195 Polymerase/histidinol phosphatase-like [SSF89550] (8-174)
  IPR052018 PHP domain-containing protein [PTHR42924] (5-142)

Mean predicted aligned error: 7.73 Å

Radius of gyration: 16.48 Å; Cα contacts (8 Å, |Δi|>4): 357; chains: 1; bounding box: 37×41×45 Å